Protein AF-A0A538NRB8-F1 (afdb_monomer_lite)

Radius of gyration: 21.15 Å; chains: 1; bounding box: 60×37×62 Å

Foldseek 3Di:
DDPDPPQDDLVNLVVVVVLVCLAAPQFDPDPVPDDHHDFAADDPAPVVLVVLVVVLVVSVVSLVPDDCPPPDPVVVVSSVVSVVVSVVSCCCSPVPVCLAAAPVSLVRRQVVQLVVLPVDDFLDDAVSQVRNLRSLQNQLVSLVSSVVRYDQYDLVRLVVLLVVLVCVLVVLQVVLVVCVVRYPDDSVSSNVSSNSNNVSSVVSNVVSVVSNPDDDDDDDPDPPPDDDD

Secondary structure (DSSP, 8-state):
-----PPPPHHHHHHHHHHHHHHHSPP-S-STT------S-----HHHHHHHHHHHHHHHHHHHT---TTS-HHHHHHHHHHHHHHHHHHIIIIIS-HHHH-HHHHHHHHHHHHHHHHTSPSPP-HHHHHHHHHHHHHHHHHHHHHHHH--S--HHHHHHHHHHTTTHHHHHHHHHHHTTTTSSS-HHHHHHHHHHHHHHHHHHHHHHHHHTTSPP----TT-------

pLDDT: mean 88.93, std 16.97, range [32.22, 98.69]

Structure (mmCIF, N/CA/C/O backbone):
data_AF-A0A538NRB8-F1
#
_entry.id   AF-A0A538NRB8-F1
#
loop_
_atom_site.group_PDB
_atom_site.id
_atom_site.type_symbol
_atom_site.label_atom_id
_atom_site.label_alt_id
_atom_site.label_comp_id
_atom_site.label_asym_id
_atom_site.label_entity_id
_atom_site.label_seq_id
_atom_site.pdbx_PDB_ins_code
_atom_site.Cartn_x
_atom_site.Cartn_y
_atom_site.Cartn_z
_atom_site.occupancy
_atom_site.B_iso_or_equiv
_atom_site.auth_seq_id
_atom_site.auth_comp_id
_atom_site.auth_asym_id
_atom_site.auth_atom_id
_atom_site.pdbx_PDB_model_num
ATOM 1 N N . MET A 1 1 ? 14.953 -8.140 39.241 1.00 35.75 1 MET A N 1
ATOM 2 C CA . MET A 1 1 ? 14.603 -6.763 38.838 1.00 35.75 1 MET A CA 1
ATOM 3 C C . MET A 1 1 ? 13.457 -6.861 37.853 1.00 35.75 1 MET A C 1
ATOM 5 O O . MET A 1 1 ? 13.678 -7.167 36.691 1.00 35.75 1 MET A O 1
ATOM 9 N N . SER A 1 2 ? 12.229 -6.750 38.351 1.00 38.19 2 SER A N 1
ATOM 10 C CA . SER A 1 2 ? 11.025 -6.858 37.530 1.00 38.19 2 SER A CA 1
ATOM 11 C C . SER A 1 2 ? 10.875 -5.566 36.734 1.00 38.19 2 SER A C 1
ATOM 13 O O . SER A 1 2 ? 10.620 -4.516 37.318 1.00 38.19 2 SER A O 1
ATOM 15 N N . GLY A 1 3 ? 11.094 -5.626 35.420 1.00 37.09 3 GLY A N 1
ATOM 16 C CA . GLY A 1 3 ? 10.807 -4.505 34.532 1.00 37.09 3 GLY A CA 1
ATOM 17 C C . GLY A 1 3 ? 9.307 -4.241 34.542 1.00 37.09 3 GLY A C 1
ATOM 18 O O . GLY A 1 3 ? 8.538 -5.050 34.030 1.00 37.09 3 GLY A O 1
ATOM 19 N N . GLN A 1 4 ? 8.881 -3.140 35.159 1.00 40.22 4 GLN A N 1
ATOM 20 C CA . GLN A 1 4 ? 7.521 -2.643 34.997 1.00 40.22 4 GLN A CA 1
ATOM 21 C C . GLN A 1 4 ? 7.353 -2.229 33.536 1.00 40.22 4 GLN A C 1
ATOM 23 O O . GLN A 1 4 ? 7.909 -1.227 33.093 1.00 40.22 4 GLN A O 1
ATOM 28 N N . THR A 1 5 ? 6.609 -3.025 32.772 1.00 47.66 5 THR A N 1
ATOM 29 C CA . THR A 1 5 ? 6.099 -2.615 31.466 1.00 47.66 5 THR A CA 1
ATOM 30 C C . THR A 1 5 ? 5.240 -1.375 31.692 1.00 47.66 5 THR A C 1
ATOM 32 O O . THR A 1 5 ? 4.198 -1.456 32.340 1.00 47.66 5 THR A O 1
ATOM 35 N N . GLN A 1 6 ? 5.711 -0.214 31.236 1.00 53.28 6 GLN A N 1
ATOM 36 C CA . GLN A 1 6 ? 4.964 1.035 31.344 1.00 53.28 6 GLN A CA 1
ATOM 37 C C . GLN A 1 6 ? 3.581 0.854 30.709 1.00 53.28 6 GLN A C 1
ATOM 39 O O . GLN A 1 6 ? 3.478 0.336 29.596 1.00 53.28 6 GLN A O 1
ATOM 44 N N . ALA A 1 7 ? 2.526 1.238 31.436 1.00 64.38 7 ALA A N 1
ATOM 45 C CA . ALA A 1 7 ? 1.161 1.164 30.932 1.00 64.38 7 ALA A CA 1
ATOM 46 C C . ALA A 1 7 ? 1.055 1.949 29.615 1.00 64.38 7 ALA A C 1
ATOM 48 O O . ALA A 1 7 ? 1.518 3.087 29.522 1.00 64.38 7 ALA A O 1
ATOM 49 N N . ASP A 1 8 ? 0.482 1.312 28.599 1.00 79.06 8 ASP A N 1
ATOM 50 C CA . ASP A 1 8 ? 0.319 1.890 27.270 1.00 79.06 8 ASP A CA 1
ATOM 51 C C . ASP A 1 8 ? -0.617 3.106 27.340 1.00 79.06 8 ASP A C 1
ATOM 53 O O . ASP A 1 8 ? -1.699 3.020 27.921 1.00 79.06 8 ASP A O 1
ATOM 57 N N . SER A 1 9 ? -0.199 4.250 26.796 1.00 94.12 9 SER A N 1
ATOM 58 C CA . SER A 1 9 ? -1.039 5.449 26.707 1.00 94.12 9 SER A CA 1
ATOM 59 C C . SER A 1 9 ? -1.770 5.489 25.364 1.00 94.12 9 SER A C 1
ATOM 61 O O . SER A 1 9 ? -1.329 4.869 24.396 1.00 94.12 9 SER A O 1
ATOM 63 N N . LEU A 1 10 ? -2.870 6.251 25.278 1.00 96.62 10 LEU A N 1
ATOM 64 C CA . LEU A 1 10 ? -3.547 6.472 23.993 1.00 96.62 10 LEU A CA 1
ATOM 65 C C . LEU A 1 10 ? -2.584 7.053 22.945 1.00 96.62 10 LEU A C 1
ATOM 67 O O . LEU A 1 10 ? -2.582 6.580 21.815 1.00 96.62 10 LEU A O 1
ATOM 71 N N . ASP A 1 11 ? -1.753 8.025 23.331 1.00 96.62 11 ASP A N 1
ATOM 72 C CA . ASP A 1 11 ? -0.816 8.692 22.419 1.00 96.62 11 ASP A CA 1
ATOM 73 C C . ASP A 1 11 ? 0.218 7.701 21.878 1.00 96.62 11 ASP A C 1
ATOM 75 O O . ASP A 1 11 ? 0.419 7.605 20.672 1.00 96.62 11 ASP A O 1
ATOM 79 N N . LYS A 1 12 ? 0.789 6.862 22.753 1.00 97.25 12 LYS A N 1
ATOM 80 C CA . LYS A 1 12 ? 1.738 5.827 22.336 1.00 97.25 12 LYS A CA 1
ATOM 81 C C . LYS A 1 12 ? 1.093 4.799 21.404 1.00 97.25 12 LYS A C 1
ATOM 83 O O . LYS A 1 12 ? 1.707 4.388 20.421 1.00 97.25 12 LYS A O 1
ATOM 88 N N . LEU A 1 13 ? -0.129 4.366 21.712 1.00 98.19 13 LEU A N 1
ATOM 89 C CA . LEU A 1 13 ? -0.887 3.465 20.849 1.00 98.19 13 LEU A CA 1
ATOM 90 C C . LEU A 1 13 ? -1.142 4.094 19.474 1.00 98.19 13 LEU A C 1
ATOM 92 O O . LEU A 1 13 ? -0.960 3.423 18.458 1.00 98.19 13 LEU A O 1
ATOM 96 N N . ALA A 1 14 ? -1.553 5.362 19.445 1.00 97.69 14 ALA A N 1
ATOM 97 C CA . ALA A 1 14 ? -1.810 6.099 18.217 1.00 97.69 14 ALA A CA 1
ATOM 98 C C . ALA A 1 14 ? -0.537 6.241 17.372 1.00 97.69 14 ALA A C 1
ATOM 100 O O . ALA A 1 14 ? -0.568 5.914 16.187 1.00 97.69 14 ALA A O 1
ATOM 101 N N . ASP A 1 15 ? 0.582 6.644 17.976 1.00 97.12 15 ASP A N 1
ATOM 102 C CA . ASP A 1 15 ? 1.872 6.785 17.295 1.00 97.12 15 ASP A CA 1
ATOM 103 C C . ASP A 1 15 ? 2.342 5.456 16.693 1.00 97.12 15 ASP A C 1
ATOM 105 O O . ASP A 1 15 ? 2.680 5.385 15.508 1.00 97.12 15 ASP A O 1
ATOM 109 N N . ASP A 1 16 ? 2.306 4.377 17.482 1.00 97.88 16 ASP A N 1
ATOM 110 C CA . ASP A 1 16 ? 2.701 3.046 17.020 1.00 97.88 16 ASP A CA 1
ATOM 111 C C . ASP A 1 16 ? 1.787 2.570 15.867 1.00 97.88 16 ASP A C 1
ATOM 113 O O . ASP A 1 16 ? 2.269 2.023 14.869 1.00 97.88 16 ASP A O 1
ATOM 117 N N . PHE A 1 17 ? 0.472 2.807 15.971 1.00 97.94 17 PHE A N 1
ATOM 118 C CA . PHE A 1 17 ? -0.502 2.448 14.936 1.00 97.94 17 PHE A CA 1
ATOM 119 C C . PHE A 1 17 ? -0.291 3.244 13.644 1.00 97.94 17 PHE A C 1
ATOM 121 O O . PHE A 1 17 ? -0.275 2.661 12.558 1.00 97.94 17 PHE A O 1
ATOM 128 N N . TRP A 1 18 ? -0.093 4.560 13.724 1.00 96.38 18 TRP A N 1
ATOM 129 C CA . TRP A 1 18 ? 0.112 5.394 12.540 1.00 96.38 18 TRP A CA 1
ATOM 130 C C . TRP A 1 18 ? 1.475 5.158 11.891 1.00 96.38 18 TRP A C 1
ATOM 132 O O . TRP A 1 18 ? 1.555 5.120 10.662 1.00 96.38 18 TRP A O 1
ATOM 142 N N . ALA A 1 19 ? 2.520 4.870 12.671 1.00 96.31 19 ALA A N 1
ATOM 143 C CA . ALA A 1 19 ? 3.804 4.413 12.139 1.00 96.31 19 ALA A CA 1
ATOM 144 C C . ALA A 1 19 ? 3.671 3.069 11.397 1.00 96.31 19 ALA A C 1
ATOM 146 O O . ALA A 1 19 ? 4.290 2.859 10.347 1.00 96.31 19 ALA A O 1
ATOM 147 N N . TRP A 1 20 ? 2.835 2.159 11.907 1.00 96.88 20 TRP A N 1
ATOM 148 C CA . TRP A 1 20 ? 2.497 0.910 11.226 1.00 96.88 20 TRP A CA 1
ATOM 149 C C . TRP A 1 20 ? 1.664 1.154 9.955 1.00 96.88 20 TRP A C 1
ATOM 151 O O . TRP A 1 20 ? 1.965 0.581 8.905 1.00 96.88 20 TRP A O 1
ATOM 161 N N . ARG A 1 21 ? 0.677 2.062 9.982 1.00 95.75 21 ARG A N 1
ATOM 162 C CA . ARG A 1 21 ? -0.129 2.425 8.800 1.00 95.75 21 ARG A CA 1
ATOM 163 C C . ARG A 1 21 ? 0.694 3.104 7.713 1.00 95.75 21 ARG A C 1
ATOM 165 O O . ARG A 1 21 ? 0.530 2.744 6.552 1.00 95.75 21 ARG A O 1
ATOM 172 N N . ALA A 1 22 ? 1.621 3.994 8.057 1.00 94.38 22 ALA A N 1
ATOM 173 C CA . ALA A 1 22 ? 2.556 4.577 7.092 1.00 94.38 22 ALA A CA 1
ATOM 174 C C . ALA A 1 22 ? 3.316 3.485 6.321 1.00 94.38 22 ALA A C 1
ATOM 176 O O . ALA A 1 22 ? 3.474 3.558 5.100 1.00 94.38 22 ALA A O 1
ATOM 177 N N . LYS A 1 23 ? 3.709 2.409 7.015 1.00 93.62 23 LYS A N 1
ATOM 178 C CA . LYS A 1 23 ? 4.381 1.256 6.406 1.00 93.62 23 LYS A CA 1
ATOM 179 C C . LYS A 1 23 ? 3.446 0.364 5.602 1.00 93.62 23 LYS A C 1
ATOM 181 O O . LYS A 1 23 ? 3.842 -0.065 4.528 1.00 93.62 23 LYS A O 1
ATOM 186 N N . TYR A 1 24 ? 2.241 0.059 6.077 1.00 93.25 24 TYR A N 1
ATOM 187 C CA . TYR A 1 24 ? 1.479 -1.086 5.552 1.00 93.25 24 TYR A CA 1
ATOM 188 C C . TYR A 1 24 ? 0.094 -0.764 5.008 1.00 93.25 24 TYR A C 1
ATOM 190 O O . TYR A 1 24 ? -0.512 -1.622 4.369 1.00 93.25 24 TYR A O 1
ATOM 198 N N . ALA A 1 25 ? -0.401 0.465 5.173 1.00 94.06 25 ALA A N 1
ATOM 199 C CA . ALA A 1 25 ? -1.633 0.865 4.510 1.00 94.06 25 ALA A CA 1
ATOM 200 C C . ALA A 1 25 ? -1.495 0.657 2.993 1.00 94.06 25 ALA A C 1
ATOM 202 O O . ALA A 1 25 ? -0.435 0.990 2.438 1.00 94.06 25 ALA A O 1
ATOM 203 N N . PRO A 1 26 ? -2.525 0.130 2.312 1.00 94.62 26 PRO A N 1
ATOM 204 C CA . PRO A 1 26 ? -2.545 0.118 0.861 1.00 94.62 26 PRO A CA 1
ATOM 205 C C . PRO A 1 26 ? -2.359 1.528 0.296 1.00 94.62 26 PRO A C 1
ATOM 207 O O . PRO A 1 26 ? -2.776 2.519 0.904 1.00 94.62 26 PRO A O 1
ATOM 210 N N . PHE A 1 27 ? -1.719 1.618 -0.860 1.00 94.19 27 PHE A N 1
ATOM 211 C CA . PHE A 1 27 ? -1.788 2.798 -1.707 1.00 94.19 27 PHE A CA 1
ATOM 212 C C . PHE A 1 27 ? -3.191 2.910 -2.305 1.00 94.19 27 PHE A C 1
ATOM 214 O O . PHE A 1 27 ? -3.859 1.900 -2.530 1.00 94.19 27 PHE A O 1
ATOM 221 N N . THR A 1 28 ? -3.624 4.140 -2.554 1.00 90.44 28 THR A N 1
ATOM 222 C CA . THR A 1 28 ? -4.907 4.479 -3.178 1.00 90.44 28 THR A CA 1
ATOM 223 C C . THR A 1 28 ? -4.676 5.629 -4.150 1.00 90.44 28 THR A C 1
ATOM 225 O O . THR A 1 28 ? -3.807 6.461 -3.913 1.00 90.44 28 THR A O 1
ATOM 228 N N . GLY A 1 29 ? -5.427 5.678 -5.252 1.00 84.19 29 GLY A N 1
ATOM 229 C CA . GLY A 1 29 ? -5.381 6.816 -6.181 1.00 84.19 29 GLY A CA 1
ATOM 230 C C . GLY A 1 29 ? -6.011 8.101 -5.625 1.00 84.19 29 GLY A C 1
ATOM 231 O O . GLY A 1 29 ? -5.881 9.149 -6.245 1.00 84.19 29 GLY A O 1
ATOM 232 N N . ASP A 1 30 ? -6.694 8.010 -4.482 1.00 85.88 30 ASP A N 1
ATOM 233 C CA . ASP A 1 30 ? -7.259 9.143 -3.748 1.00 85.88 30 ASP A CA 1
ATOM 234 C C . ASP A 1 30 ? -6.168 9.887 -2.964 1.00 85.88 30 ASP A C 1
ATOM 236 O O . ASP A 1 30 ? -5.515 9.319 -2.084 1.00 85.88 30 ASP A O 1
ATOM 240 N N . ASP A 1 31 ? -5.984 11.166 -3.272 1.00 79.19 31 ASP A N 1
ATOM 241 C CA . ASP A 1 31 ? -4.957 12.016 -2.681 1.00 79.19 31 ASP A CA 1
ATOM 242 C C . ASP A 1 31 ? -5.335 12.556 -1.295 1.00 79.19 31 ASP A C 1
ATOM 244 O O . ASP A 1 31 ? -4.439 12.924 -0.531 1.00 79.19 31 ASP A O 1
ATOM 248 N N . VAL A 1 32 ? -6.620 12.523 -0.920 1.00 85.19 32 VAL A N 1
ATOM 249 C CA . VAL A 1 32 ? -7.104 12.974 0.398 1.00 85.19 32 VAL A CA 1
ATOM 250 C C . VAL A 1 32 ? -6.471 12.166 1.529 1.00 85.19 32 VAL A C 1
ATOM 252 O O . VAL A 1 32 ? -6.139 12.705 2.582 1.00 85.19 32 VAL A O 1
ATOM 255 N N . ASN A 1 33 ? -6.272 10.867 1.307 1.00 81.50 33 ASN A N 1
ATOM 256 C CA . ASN A 1 33 ? -5.731 9.938 2.299 1.00 81.50 33 ASN A CA 1
ATOM 257 C C . ASN A 1 33 ? -4.209 9.743 2.177 1.00 81.50 33 ASN A C 1
ATOM 259 O O . ASN A 1 33 ? -3.656 8.799 2.755 1.00 81.50 33 ASN A O 1
ATOM 263 N N . ARG A 1 34 ? -3.519 10.589 1.401 1.00 83.81 34 ARG A N 1
ATOM 264 C CA . ARG A 1 34 ? -2.075 10.469 1.191 1.00 83.81 34 ARG A CA 1
ATOM 265 C C . ARG A 1 34 ? -1.318 10.807 2.474 1.00 83.81 34 ARG A C 1
ATOM 267 O O . ARG A 1 34 ? -1.496 11.867 3.064 1.00 83.81 34 ARG A O 1
ATOM 274 N N . ILE A 1 35 ? -0.419 9.911 2.860 1.00 87.75 35 ILE A N 1
ATOM 275 C CA . ILE A 1 35 ? 0.465 10.049 4.020 1.00 87.75 35 ILE A CA 1
ATOM 276 C C . ILE A 1 35 ? 1.913 9.875 3.575 1.00 87.75 35 ILE A C 1
ATOM 278 O O . ILE A 1 35 ? 2.176 9.212 2.572 1.00 87.75 35 ILE A O 1
ATOM 282 N N . GLU A 1 36 ? 2.859 10.439 4.322 1.00 86.00 36 GLU A N 1
ATOM 283 C CA . GLU A 1 36 ? 4.268 10.113 4.117 1.00 86.00 36 GLU A CA 1
ATOM 284 C C . GLU A 1 36 ? 4.532 8.663 4.522 1.00 86.00 36 GLU A C 1
ATOM 286 O O . GLU A 1 36 ? 4.034 8.168 5.536 1.00 86.00 36 GLU A O 1
ATOM 291 N N . ARG A 1 37 ? 5.309 7.959 3.700 1.00 90.25 37 ARG A N 1
ATOM 292 C CA . ARG A 1 37 ? 5.568 6.529 3.863 1.00 90.25 37 ARG A CA 1
ATOM 293 C C . ARG A 1 37 ? 7.066 6.280 3.821 1.00 90.25 37 ARG A C 1
ATOM 295 O O . ARG A 1 37 ? 7.737 6.838 2.948 1.00 90.25 37 ARG A O 1
ATOM 302 N N . PRO A 1 38 ? 7.601 5.425 4.707 1.00 89.62 38 PRO A N 1
ATOM 303 C CA . PRO A 1 38 ? 8.964 4.961 4.548 1.00 89.62 38 PRO A CA 1
ATOM 304 C C . PRO A 1 38 ? 9.086 4.165 3.248 1.00 89.62 38 PRO A C 1
ATOM 306 O O . PRO A 1 38 ? 8.150 3.480 2.825 1.00 89.62 38 PRO A O 1
ATOM 309 N N . GLY A 1 39 ? 10.255 4.272 2.630 1.00 86.62 39 GLY A N 1
ATOM 310 C CA . GLY A 1 39 ? 10.584 3.522 1.431 1.00 86.62 39 GLY A CA 1
ATOM 311 C C . GLY A 1 39 ? 10.807 2.031 1.669 1.00 86.62 39 GLY A C 1
ATOM 312 O O . GLY A 1 39 ? 10.695 1.531 2.792 1.00 86.62 39 GLY A O 1
ATOM 313 N N . GLY A 1 40 ? 11.179 1.328 0.600 1.00 88.94 40 GLY A N 1
ATOM 314 C CA . GLY A 1 40 ? 11.595 -0.076 0.653 1.00 88.94 40 GLY A CA 1
ATOM 315 C C . GLY A 1 40 ? 10.642 -1.076 -0.004 1.00 88.94 40 GLY A C 1
ATOM 316 O O . GLY A 1 40 ? 9.756 -0.731 -0.791 1.00 88.94 40 GLY A O 1
ATOM 317 N N . LEU A 1 41 ? 10.875 -2.357 0.298 1.00 89.06 41 LEU A N 1
ATOM 318 C CA . LEU A 1 41 ? 10.152 -3.482 -0.294 1.00 89.06 41 LEU A CA 1
ATOM 319 C C . LEU A 1 41 ? 8.677 -3.472 0.124 1.00 89.06 41 LEU A C 1
ATOM 321 O O . LEU A 1 41 ? 8.338 -3.305 1.299 1.00 89.06 41 LEU A O 1
ATOM 325 N N . ARG A 1 42 ? 7.801 -3.709 -0.850 1.00 90.94 42 ARG A N 1
ATOM 326 C CA . ARG A 1 42 ? 6.369 -3.918 -0.634 1.00 90.94 42 ARG A CA 1
ATOM 327 C C . ARG A 1 42 ? 6.046 -5.389 -0.832 1.00 90.94 42 ARG A C 1
ATOM 329 O O . ARG A 1 42 ? 6.407 -5.971 -1.849 1.00 90.94 42 ARG A O 1
ATOM 336 N N . ASP A 1 43 ? 5.364 -5.964 0.147 1.00 94.62 43 ASP A N 1
ATOM 337 C CA . ASP A 1 43 ? 5.046 -7.385 0.185 1.00 94.62 43 ASP A CA 1
ATOM 338 C C . ASP A 1 43 ? 3.561 -7.565 0.509 1.00 94.62 43 ASP A C 1
ATOM 340 O O . ASP A 1 43 ? 3.090 -7.178 1.577 1.00 94.62 43 ASP A O 1
ATOM 344 N N . TRP A 1 44 ? 2.836 -8.119 -0.453 1.00 96.69 44 TRP A N 1
ATOM 345 C CA . TRP A 1 44 ? 1.427 -8.486 -0.390 1.00 96.69 44 TRP A CA 1
ATOM 346 C C . TRP A 1 44 ? 1.240 -10.007 -0.397 1.00 96.69 44 TRP A C 1
ATOM 348 O O . TRP A 1 44 ? 0.143 -10.489 -0.676 1.00 96.69 44 TRP A O 1
ATOM 358 N N . SER A 1 45 ? 2.285 -10.788 -0.107 1.00 97.00 45 SER A N 1
ATOM 359 C CA . SER A 1 45 ? 2.166 -12.235 0.072 1.00 97.00 45 SER A CA 1
ATOM 360 C C . SER A 1 45 ? 1.165 -12.577 1.178 1.00 97.00 45 SER A C 1
ATOM 362 O O . SER A 1 45 ? 0.954 -11.817 2.129 1.00 97.00 45 SER A O 1
ATOM 364 N N . ARG A 1 46 ? 0.567 -13.770 1.093 1.00 96.00 46 ARG A N 1
ATOM 365 C CA . ARG A 1 46 ? -0.378 -14.265 2.110 1.00 96.00 46 ARG A CA 1
ATOM 366 C C . ARG A 1 46 ? 0.234 -14.259 3.510 1.00 96.00 46 ARG A C 1
ATOM 368 O O . ARG A 1 46 ? -0.406 -13.797 4.448 1.00 96.00 46 ARG A O 1
ATOM 375 N N . ALA A 1 47 ? 1.498 -14.668 3.623 1.00 97.19 47 ALA A N 1
ATOM 376 C CA . ALA A 1 47 ? 2.236 -14.630 4.880 1.00 97.19 47 ALA A CA 1
ATOM 377 C C . ALA A 1 47 ? 2.330 -13.205 5.447 1.00 97.19 47 ALA A C 1
ATOM 379 O O . ALA A 1 47 ? 2.135 -12.997 6.645 1.00 97.19 47 ALA A O 1
ATOM 380 N N . LYS A 1 48 ? 2.579 -12.197 4.599 1.00 97.44 48 LYS A N 1
ATOM 381 C CA . LYS A 1 48 ? 2.634 -10.806 5.054 1.00 97.44 48 LYS A CA 1
ATOM 382 C C . LYS A 1 48 ? 1.261 -10.269 5.458 1.00 97.44 48 LYS A C 1
ATOM 384 O O . LYS A 1 48 ? 1.167 -9.584 6.475 1.00 97.44 48 LYS A O 1
ATOM 389 N N . ILE A 1 49 ? 0.200 -10.639 4.742 1.00 97.25 49 ILE A N 1
ATOM 390 C CA . ILE A 1 49 ? -1.182 -10.337 5.142 1.00 97.25 49 ILE A CA 1
ATOM 391 C C . ILE A 1 49 ? -1.523 -10.961 6.504 1.00 97.25 49 ILE A C 1
ATOM 393 O O . ILE A 1 49 ? -2.130 -10.301 7.346 1.00 97.25 49 ILE A O 1
ATOM 397 N N . ASP A 1 50 ? -1.109 -12.201 6.759 1.00 97.81 50 ASP A N 1
ATOM 398 C CA . ASP A 1 50 ? -1.337 -12.852 8.052 1.00 97.81 50 ASP A CA 1
ATOM 399 C C . ASP A 1 50 ? -0.554 -12.171 9.180 1.00 97.81 50 ASP A C 1
ATOM 401 O O . ASP A 1 50 ? -1.066 -12.032 10.291 1.00 97.81 50 ASP A O 1
ATOM 405 N N . ASN A 1 51 ? 0.645 -11.651 8.899 1.00 98.12 51 ASN A N 1
ATOM 406 C CA . ASN A 1 51 ? 1.353 -10.782 9.843 1.00 98.12 51 ASN A CA 1
ATOM 407 C C . ASN A 1 51 ? 0.533 -9.522 10.146 1.00 98.12 51 ASN A C 1
ATOM 409 O O . ASN A 1 51 ? 0.370 -9.179 11.309 1.00 98.12 51 ASN A O 1
ATOM 413 N N . HIS A 1 52 ? -0.061 -8.885 9.133 1.00 97.81 52 HIS A N 1
ATOM 414 C CA . HIS A 1 52 ? -0.898 -7.700 9.340 1.00 97.81 52 HIS A CA 1
ATOM 415 C C . HIS A 1 52 ? -2.142 -7.973 10.187 1.00 97.81 52 HIS A C 1
ATOM 417 O O . HIS A 1 52 ? -2.518 -7.128 10.996 1.00 97.81 52 HIS A O 1
ATOM 423 N N . ARG A 1 53 ? -2.757 -9.155 10.062 1.00 98.38 53 ARG A N 1
ATOM 424 C CA . ARG A 1 53 ? -3.853 -9.574 10.953 1.00 98.38 53 ARG A CA 1
ATOM 425 C C . ARG A 1 53 ? -3.398 -9.732 12.401 1.00 98.38 53 ARG A C 1
ATOM 427 O O . ARG A 1 53 ? -4.129 -9.350 13.317 1.00 98.38 53 ARG A O 1
ATOM 434 N N . ARG A 1 54 ? -2.206 -10.297 12.613 1.00 98.62 54 ARG A N 1
ATOM 435 C CA . ARG A 1 54 ? -1.618 -10.448 13.952 1.00 98.62 54 ARG A CA 1
ATOM 436 C C . ARG A 1 54 ? -1.306 -9.087 14.565 1.00 98.62 54 ARG A C 1
ATOM 438 O O . ARG A 1 54 ? -1.796 -8.813 15.656 1.00 98.62 54 ARG A O 1
ATOM 445 N N . ASP A 1 55 ? -0.626 -8.217 13.821 1.00 98.56 55 ASP A N 1
ATOM 446 C CA . ASP A 1 55 ? -0.332 -6.843 14.241 1.00 98.56 55 ASP A CA 1
ATOM 447 C C . ASP A 1 55 ? -1.628 -6.089 14.607 1.00 98.56 55 ASP A C 1
ATOM 449 O O . ASP A 1 55 ? -1.720 -5.468 15.665 1.00 98.56 55 ASP A O 1
ATOM 453 N N . LEU A 1 56 ? -2.673 -6.187 13.770 1.00 98.69 56 LEU A N 1
ATOM 454 C CA . LEU A 1 56 ? -3.981 -5.582 14.046 1.00 98.69 56 LEU A CA 1
ATOM 455 C C . LEU A 1 56 ? -4.592 -6.107 15.351 1.00 98.69 56 LEU A C 1
ATOM 457 O O . LEU A 1 56 ? -5.068 -5.316 16.164 1.00 98.69 56 LEU A O 1
ATOM 461 N N . SER A 1 57 ? -4.555 -7.422 15.570 1.00 98.69 57 SER A N 1
ATOM 462 C CA . SER A 1 57 ? -5.089 -8.043 16.789 1.00 98.69 57 SER A CA 1
ATOM 463 C C . SER A 1 57 ? -4.368 -7.538 18.044 1.00 98.69 57 SER A C 1
ATOM 465 O O . SER A 1 57 ? -4.999 -7.312 19.080 1.00 98.69 57 SER A O 1
ATOM 467 N N . GLU A 1 58 ? -3.055 -7.308 17.957 1.00 98.50 58 GLU A N 1
ATOM 468 C CA . GLU A 1 58 ? -2.269 -6.717 19.043 1.00 98.50 58 GLU A CA 1
ATOM 469 C C . GLU A 1 58 ? -2.679 -5.264 19.321 1.00 98.50 58 GLU A C 1
ATOM 471 O O . GLU A 1 58 ? -2.888 -4.899 20.483 1.00 98.50 58 GLU A O 1
ATOM 476 N N . PHE A 1 59 ? -2.861 -4.443 18.281 1.00 98.62 59 PHE A N 1
ATOM 477 C CA . PHE A 1 59 ? -3.351 -3.070 18.438 1.00 98.62 59 PHE A CA 1
ATOM 478 C C . PHE A 1 59 ? -4.760 -3.016 19.035 1.00 98.62 59 PHE A C 1
ATOM 480 O O . PHE A 1 59 ? -5.012 -2.220 19.939 1.00 98.62 59 PHE A O 1
ATOM 487 N N . GLU A 1 60 ? -5.672 -3.882 18.594 1.00 98.56 60 GLU A N 1
ATOM 488 C CA . GLU A 1 60 ? -7.017 -3.969 19.166 1.00 98.56 60 GLU A CA 1
ATOM 489 C C . GLU A 1 60 ? -6.992 -4.371 20.641 1.00 98.56 60 GLU A C 1
ATOM 491 O O . GLU A 1 60 ? -7.750 -3.823 21.444 1.00 98.56 60 GLU A O 1
ATOM 496 N N . ALA A 1 61 ? -6.123 -5.312 21.019 1.00 98.44 61 ALA A N 1
ATOM 497 C CA . ALA A 1 61 ? -5.965 -5.718 22.409 1.00 98.44 61 ALA A CA 1
ATOM 498 C C . ALA A 1 61 ? -5.414 -4.576 23.276 1.00 98.44 61 ALA A C 1
ATOM 500 O O . ALA A 1 61 ? -5.849 -4.409 24.415 1.00 98.44 61 ALA A O 1
ATOM 501 N N . ARG A 1 62 ? -4.476 -3.777 22.749 1.00 98.06 62 ARG A N 1
ATOM 502 C CA . ARG A 1 62 ? -3.973 -2.562 23.410 1.00 98.06 62 ARG A CA 1
ATOM 503 C C . ARG A 1 62 ? -5.080 -1.522 23.580 1.00 98.06 62 ARG A C 1
ATOM 505 O O . ARG A 1 62 ? -5.299 -1.066 24.698 1.00 98.06 62 ARG A O 1
ATOM 512 N N . TRP A 1 63 ? -5.823 -1.231 22.513 1.00 98.31 63 TRP A N 1
ATOM 513 C CA . TRP A 1 63 ? -6.937 -0.281 22.510 1.00 98.31 63 TRP A CA 1
ATOM 514 C C . TRP A 1 63 ? -8.030 -0.653 23.522 1.00 98.31 63 TRP A C 1
ATOM 516 O O . TRP A 1 63 ? -8.391 0.164 24.359 1.00 98.31 63 TRP A O 1
ATOM 526 N N . LYS A 1 64 ? -8.488 -1.914 23.532 1.00 97.44 64 LYS A N 1
ATOM 527 C CA . LYS A 1 64 ? -9.550 -2.398 24.440 1.00 97.44 64 LYS A CA 1
ATOM 528 C C . LYS A 1 64 ? -9.183 -2.335 25.929 1.00 97.44 64 LYS A C 1
ATOM 530 O O . LYS A 1 64 ? -10.079 -2.394 26.764 1.00 97.44 64 LYS A O 1
ATOM 535 N N . ARG A 1 65 ? -7.892 -2.256 26.277 1.00 97.19 65 ARG A N 1
ATOM 536 C CA . ARG A 1 65 ? -7.432 -2.112 27.672 1.00 97.19 65 ARG A CA 1
ATOM 537 C C . ARG A 1 65 ? -7.495 -0.673 28.185 1.00 97.19 65 ARG A C 1
ATOM 539 O O . ARG A 1 65 ? -7.383 -0.473 29.392 1.00 97.19 65 ARG A O 1
ATOM 546 N N . LEU A 1 66 ? -7.635 0.315 27.303 1.00 96.31 66 LEU A N 1
ATOM 547 C CA . LEU A 1 66 ? -7.744 1.717 27.687 1.00 96.31 66 LEU A CA 1
ATOM 548 C C . LEU A 1 66 ? -9.179 2.017 28.140 1.00 96.31 66 LEU A C 1
ATOM 550 O O . LEU A 1 66 ? -10.115 1.930 27.350 1.00 96.31 66 LEU A O 1
ATOM 554 N N . ASP A 1 67 ? -9.356 2.406 29.404 1.00 95.00 67 ASP A N 1
ATOM 555 C CA . ASP A 1 67 ? -10.637 2.931 29.885 1.00 95.00 67 ASP A CA 1
ATOM 556 C C . ASP A 1 67 ? -10.679 4.456 29.728 1.00 95.00 67 ASP A C 1
ATOM 558 O O . ASP A 1 67 ? -10.022 5.205 30.457 1.00 95.00 67 ASP A O 1
ATOM 562 N N . ALA A 1 68 ? -11.467 4.911 28.754 1.00 94.56 68 ALA A N 1
ATOM 563 C CA . ALA A 1 68 ? -11.644 6.324 28.445 1.00 94.56 68 ALA A CA 1
ATOM 564 C C . ALA A 1 68 ? -12.816 6.986 29.200 1.00 94.56 68 ALA A C 1
ATOM 566 O O . ALA A 1 68 ? -13.030 8.187 29.035 1.00 94.56 68 ALA A O 1
ATOM 567 N N . THR A 1 69 ? -13.581 6.251 30.020 1.00 93.00 69 THR A N 1
ATOM 568 C CA . THR A 1 69 ? -14.867 6.709 30.597 1.00 93.00 69 THR A CA 1
ATOM 569 C C . THR A 1 69 ? -14.736 7.982 31.446 1.00 93.00 69 THR A C 1
A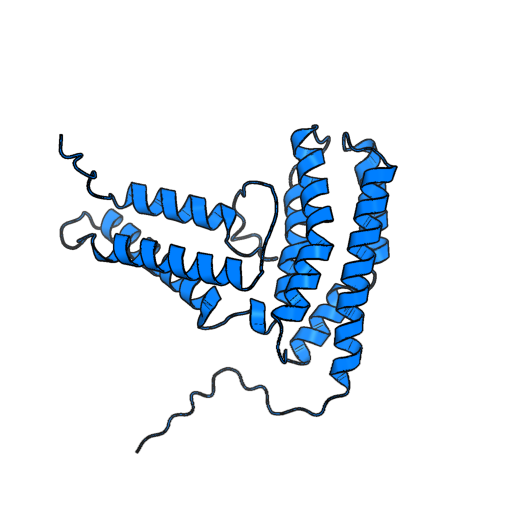TOM 571 O O . THR A 1 69 ? -15.653 8.801 31.480 1.00 93.00 69 THR A O 1
ATOM 574 N N . GLY A 1 70 ? -13.578 8.196 32.078 1.00 95.06 70 GLY A N 1
ATOM 575 C CA . GLY A 1 70 ? -13.280 9.386 32.888 1.00 95.06 70 GLY A CA 1
ATOM 576 C C . GLY A 1 70 ? -12.422 10.456 32.203 1.00 95.06 70 GLY A C 1
ATOM 577 O O . GLY A 1 70 ? -12.025 11.421 32.853 1.00 95.06 70 GLY A O 1
ATOM 578 N N . TRP A 1 71 ? -12.064 10.296 30.926 1.00 97.56 71 TRP A N 1
ATOM 579 C CA . TRP A 1 71 ? -11.180 11.247 30.243 1.00 97.56 71 TRP A CA 1
ATOM 580 C C . TRP A 1 71 ? -11.921 12.521 29.810 1.00 97.56 71 TRP A C 1
ATOM 582 O O . TRP A 1 71 ? -13.134 12.478 29.593 1.00 97.56 71 TRP A O 1
ATOM 592 N N . PRO A 1 72 ? -11.217 13.652 29.604 1.00 98.00 72 PRO A N 1
ATOM 593 C CA . PRO A 1 72 ? -11.795 14.817 28.938 1.00 98.00 72 PRO A CA 1
ATOM 594 C C . PRO A 1 72 ? -12.394 14.444 27.576 1.00 98.00 72 PRO A C 1
ATOM 596 O O . PRO A 1 72 ? -11.823 13.618 26.861 1.00 98.00 72 PRO A O 1
ATOM 599 N N . ILE A 1 73 ? -13.508 15.082 27.192 1.00 98.06 73 ILE A N 1
ATOM 600 C CA . ILE A 1 73 ? -14.235 14.760 25.948 1.00 98.06 73 ILE A CA 1
ATOM 601 C C . ILE A 1 73 ? -13.318 14.680 24.715 1.00 98.06 73 ILE A C 1
ATOM 603 O O . ILE A 1 73 ? -13.427 13.678 24.008 1.00 98.06 73 ILE A O 1
ATOM 607 N N . PRO A 1 74 ? -12.391 15.629 24.457 1.00 97.88 74 PRO A N 1
ATOM 608 C CA . PRO A 1 74 ? -11.492 15.529 23.304 1.00 97.88 74 PRO A CA 1
ATOM 609 C C . PRO A 1 74 ? -10.711 14.207 23.265 1.00 97.88 74 PRO A C 1
ATOM 611 O O . PRO A 1 74 ? -10.711 13.511 22.258 1.00 97.88 74 PRO A O 1
ATOM 614 N N . LYS A 1 75 ? -10.177 13.769 24.408 1.00 96.94 75 LYS A N 1
ATOM 615 C CA . LYS A 1 75 ? -9.414 12.520 24.505 1.00 96.94 75 LYS A CA 1
ATOM 616 C C . LYS A 1 75 ? -10.296 11.271 24.354 1.00 96.94 75 LYS A C 1
ATOM 618 O O . LYS A 1 75 ? -9.843 10.241 23.858 1.00 96.94 75 LYS A O 1
ATOM 623 N N . GLN A 1 76 ? -11.570 11.342 24.750 1.00 97.88 76 GLN A N 1
ATOM 624 C CA . GLN A 1 76 ? -12.535 10.274 24.454 1.00 97.88 76 GLN A CA 1
ATOM 625 C C . GLN A 1 76 ? -12.838 10.176 22.956 1.00 97.88 76 GLN A C 1
ATOM 627 O O . GLN A 1 76 ? -13.046 9.078 22.438 1.00 97.88 76 GLN A O 1
ATOM 632 N N . VAL A 1 77 ? -12.900 11.318 22.264 1.00 98.25 77 VAL A N 1
ATOM 633 C CA . VAL A 1 77 ? -13.068 11.362 20.808 1.00 98.25 77 VAL A CA 1
ATOM 634 C C . VAL A 1 77 ? -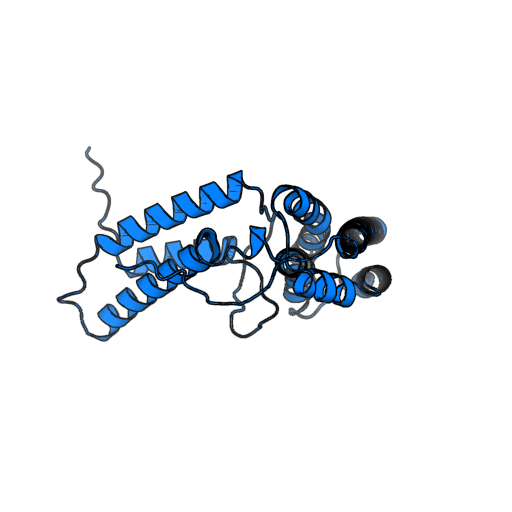11.860 10.716 20.137 1.00 98.25 77 VAL A C 1
ATOM 636 O O . VAL A 1 77 ? -12.058 9.795 19.348 1.00 98.25 77 VAL A O 1
ATOM 639 N N . ASP A 1 78 ? -10.639 11.084 20.526 1.00 97.88 78 ASP A N 1
ATOM 640 C CA . ASP A 1 78 ? -9.410 10.492 19.980 1.00 97.88 78 ASP A CA 1
ATOM 641 C C . ASP A 1 78 ? -9.367 8.969 20.177 1.00 97.88 78 ASP A C 1
ATOM 643 O O . ASP A 1 78 ? -9.092 8.216 19.241 1.00 97.88 78 ASP A O 1
ATOM 647 N N . HIS A 1 79 ? -9.755 8.485 21.362 1.00 98.19 79 HIS A N 1
ATOM 648 C CA . HIS A 1 79 ? -9.886 7.051 21.625 1.00 98.19 79 HIS A CA 1
ATOM 649 C C . HIS A 1 79 ? -10.853 6.355 20.650 1.00 98.19 79 HIS A C 1
ATOM 651 O O . HIS A 1 79 ? -10.553 5.274 20.134 1.00 98.19 79 HIS A O 1
ATOM 657 N N . ARG A 1 80 ? -12.014 6.964 20.367 1.00 98.44 80 ARG A N 1
ATOM 658 C CA . ARG A 1 80 ? -12.990 6.427 19.400 1.00 98.44 80 ARG A CA 1
ATOM 659 C C . ARG A 1 80 ? -12.470 6.490 17.963 1.00 98.44 80 ARG A C 1
ATOM 661 O O . ARG A 1 80 ? -12.733 5.566 17.195 1.00 98.44 80 ARG A O 1
ATOM 668 N N . LEU A 1 81 ? -11.722 7.533 17.601 1.00 98.38 81 LEU A N 1
ATOM 669 C CA . LEU A 1 81 ? -11.106 7.664 16.279 1.00 98.38 81 LEU A CA 1
ATOM 670 C C . LEU A 1 81 ? -10.072 6.560 16.028 1.00 98.38 81 LEU A C 1
ATOM 672 O O . LEU A 1 81 ? -10.096 5.955 14.957 1.00 98.38 81 LEU A O 1
ATOM 676 N N . ILE A 1 82 ? -9.246 6.217 17.022 1.00 98.44 82 ILE A N 1
ATOM 677 C CA . ILE A 1 82 ? -8.336 5.064 16.923 1.00 98.44 82 ILE A CA 1
ATOM 678 C C . ILE A 1 82 ? -9.117 3.754 16.750 1.00 98.44 82 ILE A C 1
ATOM 680 O O . ILE A 1 82 ? -8.798 2.971 15.858 1.00 98.44 82 ILE A O 1
ATOM 684 N N . GLY A 1 83 ? -10.193 3.539 17.513 1.00 98.56 83 GLY A N 1
ATOM 685 C CA . GLY A 1 83 ? -11.061 2.365 17.332 1.00 98.56 83 GLY A CA 1
ATOM 686 C C . GLY A 1 83 ? -11.672 2.268 15.925 1.00 98.56 83 GLY A C 1
ATOM 687 O O . GLY A 1 83 ? -11.720 1.188 15.328 1.00 98.56 83 GLY A O 1
ATOM 688 N N . SER A 1 84 ? -12.088 3.403 15.355 1.00 98.62 84 SER A N 1
ATOM 689 C CA . SER A 1 84 ? -12.571 3.494 13.970 1.00 98.62 84 SER A CA 1
ATOM 690 C C . SER A 1 84 ? -11.470 3.156 12.957 1.00 98.62 84 SER A C 1
ATOM 692 O O . SER A 1 84 ? -11.691 2.376 12.028 1.00 98.62 84 SER A O 1
ATOM 694 N N . ALA A 1 85 ? -10.254 3.669 13.165 1.00 97.94 85 ALA A N 1
ATOM 695 C CA . ALA A 1 85 ? -9.114 3.388 12.301 1.00 97.94 85 ALA A CA 1
ATOM 696 C C . ALA A 1 85 ? -8.710 1.901 12.327 1.00 97.94 85 ALA A C 1
ATOM 698 O O . ALA A 1 85 ? -8.433 1.332 11.272 1.00 97.94 85 ALA A O 1
ATOM 699 N N . LEU A 1 86 ? -8.755 1.241 13.489 1.00 98.69 86 LEU A N 1
ATOM 700 C CA . LEU A 1 86 ? -8.550 -0.210 13.609 1.00 98.69 86 LEU A CA 1
ATOM 701 C C . LEU A 1 86 ? -9.640 -0.995 12.867 1.00 98.69 86 LEU A C 1
ATOM 703 O O . LEU A 1 86 ? -9.339 -1.878 12.061 1.00 98.69 86 LEU A O 1
ATOM 707 N N . SER A 1 87 ? -10.902 -0.599 13.048 1.00 98.62 87 SER A N 1
ATOM 708 C CA . SER A 1 87 ? -12.045 -1.199 12.346 1.00 98.62 87 SER A CA 1
ATOM 709 C C . SER A 1 87 ? -11.916 -1.074 10.823 1.00 98.62 87 SER A C 1
ATOM 711 O O . SER A 1 87 ? -12.292 -1.985 10.084 1.00 98.62 87 SER A O 1
ATOM 713 N N . ARG A 1 88 ? -11.333 0.029 10.332 1.00 97.19 88 ARG A N 1
ATOM 714 C CA . ARG A 1 88 ? -11.027 0.208 8.909 1.00 97.19 88 ARG A CA 1
ATOM 715 C C . ARG A 1 88 ? -10.007 -0.816 8.408 1.00 97.19 88 ARG A C 1
ATOM 717 O O . ARG A 1 88 ? -10.208 -1.358 7.324 1.00 97.19 88 ARG A O 1
ATOM 724 N N . VAL A 1 89 ? -8.956 -1.115 9.173 1.00 97.94 89 VAL A N 1
ATOM 725 C CA . VAL A 1 89 ? -7.970 -2.144 8.794 1.00 97.94 89 VAL A CA 1
ATOM 726 C C . VAL A 1 89 ? -8.621 -3.527 8.758 1.00 97.94 89 VAL A C 1
ATOM 728 O O . VAL A 1 89 ? -8.438 -4.251 7.783 1.00 97.94 89 VAL A O 1
ATOM 731 N N . HIS A 1 90 ? -9.440 -3.874 9.757 1.00 98.31 90 HIS A N 1
ATOM 732 C CA . HIS A 1 90 ? -10.200 -5.129 9.738 1.00 98.31 90 HIS A CA 1
ATOM 733 C C . HIS A 1 90 ? -11.088 -5.231 8.488 1.00 98.31 90 HIS A C 1
ATOM 735 O O . HIS A 1 90 ? -11.117 -6.256 7.802 1.00 98.31 90 HIS A O 1
ATOM 741 N N . TRP A 1 91 ? -11.765 -4.136 8.132 1.00 97.62 91 TRP A N 1
ATOM 742 C CA . TRP A 1 91 ? -12.580 -4.092 6.925 1.00 97.62 91 TRP A CA 1
ATOM 743 C C . TRP A 1 91 ? -11.755 -4.309 5.649 1.00 97.62 91 TRP A C 1
ATOM 745 O O . TRP A 1 91 ? -12.176 -5.075 4.784 1.00 97.62 91 TRP A O 1
ATOM 755 N N . GLU A 1 92 ? -10.580 -3.684 5.538 1.00 95.94 92 GLU A N 1
ATOM 756 C CA . GLU A 1 92 ? -9.658 -3.839 4.400 1.00 95.94 92 GLU A CA 1
ATOM 757 C C . GLU A 1 92 ? -9.108 -5.271 4.276 1.00 95.94 92 GLU A C 1
ATOM 759 O O . GLU A 1 92 ? -8.924 -5.763 3.160 1.00 95.94 92 GLU A O 1
ATOM 764 N N . LEU A 1 93 ? -8.835 -5.941 5.400 1.00 96.56 93 LEU A N 1
ATOM 765 C CA . LEU A 1 93 ? -8.210 -7.267 5.418 1.00 96.56 93 LEU A CA 1
ATOM 766 C C . LEU A 1 93 ? -9.209 -8.415 5.254 1.00 96.56 93 LEU A C 1
ATOM 768 O O . LEU A 1 93 ? -8.871 -9.400 4.586 1.00 96.56 93 LEU A O 1
ATOM 772 N N . ASP A 1 94 ? -10.404 -8.292 5.844 1.00 96.00 94 ASP A N 1
ATOM 773 C CA . ASP A 1 94 ? -11.301 -9.433 6.064 1.00 96.00 94 ASP A CA 1
ATOM 774 C C . ASP A 1 94 ? -12.744 -9.218 5.585 1.00 96.00 94 ASP A C 1
ATOM 776 O O . ASP A 1 94 ? -13.336 -10.151 5.044 1.00 96.00 94 ASP A O 1
ATOM 780 N N . VAL A 1 95 ? -13.314 -8.013 5.713 1.00 96.62 95 VAL A N 1
ATOM 781 C CA . VAL A 1 95 ? -14.719 -7.761 5.312 1.00 96.62 95 VAL A CA 1
ATOM 782 C C . VAL A 1 95 ? -14.837 -7.472 3.814 1.00 96.62 95 VAL A C 1
ATOM 784 O O . VAL A 1 95 ? -15.693 -8.021 3.120 1.00 96.62 95 VAL A O 1
ATOM 787 N N . ASN A 1 96 ? -13.967 -6.609 3.294 1.00 94.19 96 ASN A N 1
ATOM 788 C CA . ASN A 1 96 ? -13.839 -6.293 1.878 1.00 94.19 96 ASN A CA 1
ATOM 789 C C . ASN A 1 96 ? -12.368 -6.424 1.443 1.00 94.19 96 ASN A C 1
ATOM 791 O O . ASN A 1 96 ? -11.707 -5.417 1.168 1.00 94.19 96 ASN A O 1
ATOM 795 N N . PRO A 1 97 ? -11.852 -7.661 1.340 1.00 94.31 97 PRO A N 1
ATOM 796 C CA . PRO A 1 97 ? -10.465 -7.905 0.974 1.00 94.31 97 PRO A CA 1
ATOM 797 C C . PRO A 1 97 ? -10.235 -7.633 -0.515 1.00 94.31 97 PRO A C 1
ATOM 799 O O . PRO A 1 97 ? -10.227 -8.560 -1.326 1.00 94.31 97 PRO A O 1
ATOM 802 N N . ARG A 1 98 ? -10.033 -6.361 -0.896 1.00 95.25 98 ARG A N 1
ATOM 803 C CA . ARG A 1 98 ? -9.705 -5.968 -2.285 1.00 95.25 98 ARG A CA 1
ATOM 804 C C . ARG A 1 98 ? -8.521 -6.771 -2.826 1.00 95.25 98 ARG A C 1
ATOM 806 O O . ARG A 1 98 ? -8.592 -7.253 -3.948 1.00 95.25 98 ARG A O 1
ATOM 813 N N . TRP A 1 99 ? -7.517 -7.030 -1.990 1.00 95.62 99 TRP A N 1
ATOM 814 C CA . TRP A 1 99 ? -6.351 -7.851 -2.327 1.00 95.62 99 TRP A CA 1
ATOM 815 C C . TRP A 1 99 ? -6.693 -9.276 -2.817 1.00 95.62 99 TRP A C 1
ATOM 817 O O . TRP A 1 99 ? -5.927 -9.855 -3.571 1.00 95.62 99 TRP A O 1
ATOM 827 N N . LYS A 1 100 ? -7.855 -9.850 -2.466 1.00 95.06 100 LYS A N 1
ATOM 828 C CA . LYS A 1 100 ? -8.291 -11.169 -2.977 1.00 95.06 100 LYS A CA 1
ATOM 829 C C . LYS A 1 100 ? -9.121 -11.110 -4.260 1.00 95.06 100 LYS A C 1
ATOM 831 O O . LYS A 1 100 ? -9.309 -12.140 -4.905 1.00 95.06 100 LYS A O 1
ATOM 836 N N . ARG A 1 101 ? -9.717 -9.957 -4.585 1.00 91.50 101 ARG A N 1
ATOM 837 C CA . ARG A 1 101 ? -10.838 -9.890 -5.545 1.00 91.50 101 ARG A CA 1
ATOM 838 C C . ARG A 1 101 ? -10.781 -8.762 -6.561 1.00 91.50 101 ARG A C 1
ATOM 840 O O . ARG A 1 101 ? -11.575 -8.766 -7.492 1.00 91.50 101 ARG A O 1
ATOM 847 N N . ASP A 1 102 ? -9.922 -7.772 -6.370 1.00 94.62 102 ASP A N 1
ATOM 848 C CA . ASP A 1 102 ? -9.879 -6.575 -7.200 1.00 94.62 102 ASP A CA 1
ATOM 849 C C . ASP A 1 102 ? -8.502 -6.435 -7.859 1.00 94.62 102 ASP A C 1
ATOM 851 O O . ASP A 1 102 ? -7.557 -6.023 -7.193 1.00 94.62 102 ASP A O 1
ATOM 855 N N . PRO A 1 103 ? -8.351 -6.737 -9.160 1.00 95.44 103 PRO A N 1
ATOM 856 C CA . PRO A 1 103 ? -7.084 -6.534 -9.858 1.00 95.44 103 PRO A CA 1
ATOM 857 C C . PRO A 1 103 ? -6.604 -5.075 -9.851 1.00 95.44 103 PRO A C 1
ATOM 859 O O . PRO A 1 103 ? -5.398 -4.837 -9.912 1.00 95.44 103 PRO A O 1
ATOM 862 N N . ASN A 1 104 ? -7.504 -4.092 -9.713 1.00 95.69 104 ASN A N 1
ATOM 863 C CA . ASN A 1 104 ? -7.117 -2.681 -9.619 1.00 95.69 104 ASN A CA 1
ATOM 864 C C . ASN A 1 104 ? -6.354 -2.385 -8.329 1.00 95.69 104 ASN A C 1
ATOM 866 O O . ASN A 1 104 ? -5.511 -1.493 -8.323 1.00 95.69 104 ASN A O 1
ATOM 870 N N . PHE A 1 105 ? -6.563 -3.179 -7.273 1.00 96.94 105 PHE A N 1
ATOM 871 C CA . PHE A 1 105 ? -5.758 -3.097 -6.059 1.00 96.94 105 PHE A CA 1
ATOM 872 C C . PHE A 1 105 ? -4.269 -3.210 -6.388 1.00 96.94 105 PHE A C 1
ATOM 874 O O . PHE A 1 105 ? -3.487 -2.374 -5.953 1.00 96.94 105 PHE A O 1
ATOM 881 N N . TYR A 1 106 ? -3.873 -4.191 -7.201 1.00 97.38 106 TYR A N 1
ATOM 882 C CA . TYR A 1 106 ? -2.469 -4.419 -7.547 1.00 97.38 106 TYR A CA 1
ATOM 883 C C . TYR A 1 106 ? -1.916 -3.374 -8.519 1.00 97.38 106 TYR A C 1
ATOM 885 O O . TYR A 1 106 ? -0.733 -3.046 -8.449 1.00 97.38 106 TYR A O 1
ATOM 893 N N . ILE A 1 107 ? -2.759 -2.777 -9.365 1.00 96.88 107 ILE A N 1
ATOM 894 C CA . ILE A 1 107 ? -2.369 -1.601 -10.159 1.00 96.88 107 ILE A CA 1
ATOM 895 C C . ILE A 1 107 ? -2.076 -0.416 -9.227 1.00 96.88 107 ILE A C 1
ATOM 897 O O . ILE A 1 107 ? -1.028 0.217 -9.350 1.00 96.88 107 ILE A O 1
ATOM 901 N N . GLU A 1 108 ? -2.945 -0.158 -8.246 1.00 96.25 108 GLU A N 1
ATOM 902 C CA . GLU A 1 108 ? -2.721 0.874 -7.226 1.00 96.25 108 GLU A CA 1
ATOM 903 C C . GLU A 1 108 ? -1.451 0.576 -6.416 1.00 96.25 108 GLU A C 1
ATOM 905 O O . GLU A 1 108 ? -0.632 1.460 -6.204 1.00 96.25 108 GLU A O 1
ATOM 910 N N . GLN A 1 109 ? -1.214 -0.678 -6.023 1.00 96.81 109 GLN A N 1
ATOM 911 C CA . GLN A 1 109 ? -0.039 -1.043 -5.223 1.00 96.81 109 GLN A CA 1
ATOM 912 C C . GLN A 1 109 ? 1.285 -0.984 -6.001 1.00 96.81 109 GLN A C 1
ATOM 914 O O . GLN A 1 109 ? 2.343 -1.076 -5.381 1.00 96.81 109 GLN A O 1
ATOM 919 N N . THR A 1 110 ? 1.244 -0.828 -7.327 1.00 97.62 110 THR A N 1
ATOM 920 C CA . THR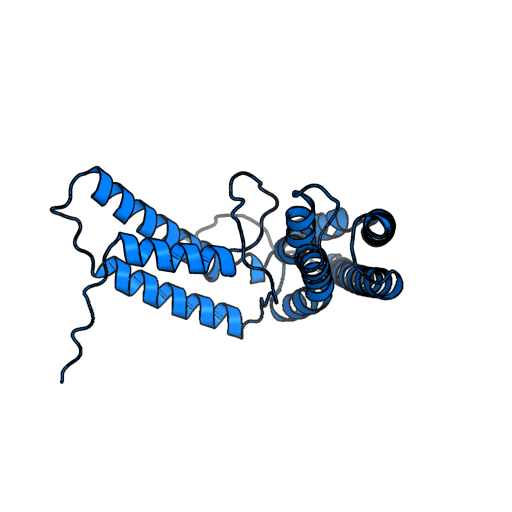 A 1 110 ? 2.428 -0.774 -8.197 1.00 97.62 110 THR A CA 1
ATOM 921 C C . THR A 1 110 ? 2.678 0.632 -8.734 1.00 97.62 110 THR A C 1
ATOM 923 O O . THR A 1 110 ? 3.736 1.206 -8.487 1.00 97.62 110 THR A O 1
ATOM 926 N N . LEU A 1 111 ? 1.708 1.220 -9.437 1.00 97.00 111 LEU A N 1
ATOM 927 C CA . LEU A 1 111 ? 1.886 2.500 -10.124 1.00 97.00 111 LEU A CA 1
ATOM 928 C C . LEU A 1 111 ? 1.708 3.711 -9.200 1.00 97.00 111 LEU A C 1
ATOM 930 O O . LEU A 1 111 ? 2.480 4.663 -9.313 1.00 97.00 111 LEU A O 1
ATOM 934 N N . THR A 1 112 ? 0.756 3.683 -8.262 1.00 95.44 112 THR A N 1
ATOM 935 C CA . THR A 1 112 ? 0.556 4.791 -7.311 1.00 95.44 112 THR A CA 1
ATOM 936 C C . THR A 1 112 ? 1.804 5.090 -6.476 1.00 95.44 112 THR A C 1
ATOM 938 O O . THR A 1 112 ? 2.160 6.264 -6.400 1.00 95.44 112 THR A O 1
ATOM 941 N N . PRO A 1 113 ? 2.541 4.105 -5.913 1.00 94.88 113 PRO A N 1
ATOM 942 C CA . PRO A 1 113 ? 3.798 4.395 -5.233 1.00 94.88 113 PRO A CA 1
ATOM 943 C C . PRO A 1 113 ? 4.783 5.159 -6.122 1.00 94.88 113 PRO A C 1
ATOM 945 O O . PRO A 1 113 ? 5.426 6.098 -5.654 1.00 94.88 113 PRO A O 1
ATOM 948 N N . VAL A 1 114 ? 4.918 4.783 -7.397 1.00 95.75 114 VAL A N 1
ATOM 949 C CA . VAL A 1 114 ? 5.814 5.492 -8.321 1.00 95.75 114 VAL A CA 1
ATOM 950 C C . VAL A 1 114 ? 5.342 6.936 -8.501 1.00 95.75 114 VAL A C 1
ATOM 952 O O . VAL A 1 114 ? 6.145 7.850 -8.348 1.00 95.75 114 VAL A O 1
ATOM 955 N N . VAL A 1 115 ? 4.044 7.159 -8.727 1.00 93.88 115 VAL A N 1
ATOM 956 C CA . VAL A 1 115 ? 3.466 8.508 -8.854 1.00 93.88 115 VAL A CA 1
ATOM 957 C C . VAL A 1 115 ? 3.685 9.340 -7.589 1.00 93.88 115 VAL A C 1
ATOM 959 O O . VAL A 1 115 ? 4.164 10.464 -7.689 1.00 93.88 115 VAL A O 1
ATOM 962 N N . GLU A 1 116 ? 3.415 8.792 -6.402 1.00 92.94 116 GLU A N 1
ATOM 963 C CA . GLU A 1 116 ? 3.644 9.479 -5.125 1.00 92.94 116 GLU A CA 1
ATOM 964 C C . GLU A 1 116 ? 5.116 9.871 -4.923 1.00 92.94 116 GLU A C 1
ATOM 966 O O . GLU A 1 116 ? 5.401 10.934 -4.379 1.00 92.94 116 GLU A O 1
ATOM 971 N N . ALA A 1 117 ? 6.079 9.059 -5.377 1.00 92.94 117 ALA A N 1
ATOM 972 C CA . ALA A 1 117 ? 7.495 9.429 -5.286 1.00 92.94 117 ALA A CA 1
ATOM 973 C C . ALA A 1 117 ? 7.845 10.626 -6.187 1.00 92.94 117 ALA A C 1
ATOM 975 O O . ALA A 1 117 ? 8.748 11.400 -5.864 1.00 92.94 117 ALA A O 1
ATOM 976 N N . LEU A 1 118 ? 7.109 10.791 -7.287 1.00 93.81 118 LEU A N 1
ATOM 977 C CA . LEU A 1 118 ? 7.290 11.863 -8.262 1.00 93.81 118 LEU A CA 1
ATOM 978 C C . LEU A 1 118 ? 6.509 13.141 -7.920 1.00 93.81 118 LEU A C 1
ATOM 980 O O . LEU A 1 118 ? 6.674 14.143 -8.610 1.00 93.81 118 LEU A O 1
ATOM 984 N N . THR A 1 119 ? 5.697 13.159 -6.854 1.00 91.06 119 THR A N 1
ATOM 985 C CA . THR A 1 119 ? 5.015 14.398 -6.429 1.00 91.06 119 THR A CA 1
ATOM 986 C C . THR A 1 119 ? 5.952 15.393 -5.760 1.00 91.06 119 THR A C 1
ATOM 988 O O . THR A 1 119 ? 5.601 16.562 -5.622 1.00 91.06 119 THR A O 1
ATOM 991 N N . VAL A 1 120 ? 7.140 14.954 -5.331 1.00 89.81 120 VAL A N 1
ATOM 992 C CA . VAL A 1 120 ? 8.187 15.890 -4.923 1.00 89.81 120 VAL A CA 1
ATOM 993 C C . VAL A 1 120 ? 8.929 16.375 -6.170 1.00 89.81 120 VAL A C 1
ATOM 995 O O . VAL A 1 120 ? 9.333 15.535 -6.980 1.00 89.81 120 VAL A O 1
ATOM 998 N N . PRO A 1 121 ? 9.118 17.697 -6.343 1.00 92.06 121 PRO A N 1
ATOM 999 C CA . PRO A 1 121 ? 9.804 18.232 -7.509 1.00 92.06 121 PRO A CA 1
ATOM 1000 C C . PRO A 1 121 ? 11.266 17.777 -7.579 1.00 92.06 121 PRO A C 1
ATOM 1002 O O . PRO A 1 121 ? 11.958 17.670 -6.565 1.00 92.06 121 PRO A O 1
ATOM 1005 N N . ALA A 1 122 ? 11.710 17.527 -8.807 1.00 93.56 122 ALA A N 1
ATOM 1006 C CA . ALA A 1 122 ? 13.099 17.291 -9.175 1.00 93.56 122 ALA A CA 1
ATOM 1007 C C . ALA A 1 122 ? 13.947 18.587 -9.061 1.00 93.56 122 ALA A C 1
ATOM 1009 O O . ALA A 1 122 ? 13.365 19.676 -8.980 1.00 93.56 122 ALA A O 1
ATOM 1010 N N . PRO A 1 123 ? 15.296 18.517 -9.055 1.00 96.44 123 PRO A N 1
ATOM 1011 C CA . PRO A 1 123 ? 16.144 17.328 -9.210 1.00 96.44 123 PRO A CA 1
ATOM 1012 C C . PRO A 1 123 ? 16.168 16.423 -7.969 1.00 96.44 123 PRO A C 1
ATOM 1014 O O . PRO A 1 123 ? 16.092 16.876 -6.825 1.00 96.44 123 PRO A O 1
ATOM 1017 N N . TYR A 1 124 ? 16.306 15.116 -8.187 1.00 97.19 124 TYR A N 1
ATOM 1018 C CA . TYR A 1 124 ? 16.321 14.099 -7.139 1.00 97.19 124 TYR A CA 1
ATOM 1019 C C . TYR A 1 124 ? 17.745 13.786 -6.678 1.00 97.19 124 TYR A C 1
ATOM 1021 O O . TYR A 1 124 ? 18.602 13.392 -7.465 1.00 97.19 124 TYR A O 1
ATOM 1029 N N . ASN A 1 125 ? 17.983 13.869 -5.368 1.00 96.56 125 ASN A N 1
ATOM 1030 C CA . ASN A 1 125 ? 19.223 13.375 -4.766 1.00 96.56 125 ASN A CA 1
ATOM 1031 C C . ASN A 1 125 ? 19.312 11.835 -4.807 1.00 96.56 125 ASN A C 1
ATOM 1033 O O . ASN A 1 125 ? 18.371 11.149 -5.213 1.00 96.56 125 ASN A O 1
ATOM 1037 N N . GLU A 1 126 ? 20.437 11.283 -4.352 1.00 96.62 126 GLU A N 1
ATOM 1038 C CA . GLU A 1 126 ? 20.704 9.840 -4.393 1.00 96.62 126 GLU A CA 1
ATOM 1039 C C . GLU A 1 126 ? 19.656 9.008 -3.636 1.00 96.62 126 GLU A C 1
ATOM 1041 O O . GLU A 1 126 ? 19.172 7.997 -4.145 1.00 96.62 126 GLU A O 1
ATOM 1046 N N . THR A 1 127 ? 19.246 9.455 -2.446 1.00 95.06 127 THR A N 1
ATOM 1047 C CA . THR A 1 127 ? 18.230 8.766 -1.636 1.00 95.06 127 THR A CA 1
ATOM 1048 C C . THR A 1 127 ? 16.881 8.712 -2.350 1.00 95.06 127 THR A C 1
ATOM 1050 O O . THR A 1 127 ? 16.280 7.643 -2.439 1.00 95.06 127 THR A O 1
ATOM 1053 N N . ARG A 1 128 ? 16.413 9.839 -2.904 1.00 95.31 128 ARG A N 1
ATOM 1054 C CA . ARG A 1 128 ? 15.145 9.905 -3.651 1.00 95.31 128 ARG A CA 1
ATOM 1055 C C . ARG A 1 128 ? 15.213 9.112 -4.955 1.00 95.31 128 ARG A C 1
ATOM 1057 O O . ARG A 1 128 ? 14.274 8.393 -5.277 1.00 95.31 128 ARG A O 1
ATOM 1064 N N . SER A 1 129 ? 16.339 9.191 -5.659 1.00 97.06 129 SER A N 1
ATOM 1065 C CA . SER A 1 129 ? 16.604 8.423 -6.878 1.00 97.06 129 SER A CA 1
ATOM 1066 C C . SER A 1 129 ? 16.524 6.913 -6.621 1.00 97.06 129 SER A C 1
ATOM 1068 O O . SER A 1 129 ? 15.841 6.192 -7.348 1.00 97.06 129 SER A O 1
ATOM 1070 N N . ARG A 1 130 ? 17.154 6.431 -5.541 1.00 96.06 130 ARG A N 1
ATOM 1071 C CA . ARG A 1 130 ? 17.090 5.022 -5.122 1.00 96.06 130 ARG A CA 1
ATOM 1072 C C . ARG A 1 130 ? 15.677 4.596 -4.734 1.00 96.06 130 ARG A C 1
ATOM 1074 O O . ARG A 1 130 ? 15.271 3.485 -5.063 1.00 96.06 130 ARG A O 1
ATOM 1081 N N . GLU A 1 131 ? 14.927 5.459 -4.058 1.00 95.44 131 GLU A N 1
ATOM 1082 C CA . GLU A 1 131 ? 13.541 5.172 -3.683 1.00 95.44 131 GLU A CA 1
ATOM 1083 C C . GLU A 1 131 ? 12.623 5.056 -4.909 1.00 95.44 131 GLU A C 1
ATOM 1085 O O . GLU A 1 131 ? 11.855 4.100 -5.004 1.00 95.44 131 GLU A O 1
ATOM 1090 N N . ILE A 1 132 ? 12.745 5.959 -5.890 1.00 96.81 132 ILE A N 1
ATOM 1091 C CA . ILE A 1 132 ? 12.018 5.857 -7.168 1.00 96.81 132 ILE A CA 1
ATOM 1092 C C . ILE A 1 132 ? 12.333 4.520 -7.846 1.00 96.81 132 ILE A C 1
ATOM 1094 O O . ILE A 1 132 ? 11.414 3.797 -8.236 1.00 96.81 132 ILE A O 1
ATOM 1098 N N . LEU A 1 133 ? 13.619 4.164 -7.942 1.00 97.31 133 LEU A N 1
ATOM 1099 C CA . LEU A 1 133 ? 14.032 2.890 -8.526 1.00 97.31 133 LEU A CA 1
ATOM 1100 C C . LEU A 1 133 ? 13.432 1.700 -7.767 1.00 97.31 133 LEU A C 1
ATOM 1102 O O . LEU A 1 133 ? 12.865 0.810 -8.391 1.00 97.31 133 LEU A O 1
ATOM 1106 N N . THR A 1 134 ? 13.486 1.721 -6.435 1.00 97.19 134 THR A N 1
ATOM 1107 C CA . THR A 1 134 ? 12.960 0.647 -5.577 1.00 97.19 134 THR A CA 1
ATOM 1108 C C . THR A 1 134 ? 11.465 0.435 -5.816 1.00 97.19 134 THR A C 1
ATOM 1110 O O . THR A 1 134 ? 11.005 -0.698 -5.942 1.00 97.19 134 THR A O 1
ATOM 1113 N N . ARG A 1 135 ? 10.685 1.515 -5.952 1.00 97.00 135 ARG A N 1
ATOM 1114 C CA . ARG A 1 135 ? 9.249 1.420 -6.254 1.00 97.00 135 ARG A CA 1
ATOM 1115 C C . ARG A 1 135 ? 8.978 0.815 -7.630 1.00 97.00 135 ARG A C 1
ATOM 1117 O O . ARG A 1 135 ? 8.049 0.023 -7.749 1.00 97.00 135 ARG A O 1
ATOM 1124 N N . ILE A 1 136 ? 9.796 1.130 -8.638 1.00 98.00 136 ILE A N 1
ATOM 1125 C CA . ILE A 1 136 ? 9.711 0.505 -9.970 1.00 98.00 136 ILE A CA 1
ATOM 1126 C C . ILE A 1 136 ? 10.083 -0.984 -9.888 1.00 98.00 136 ILE A C 1
ATOM 1128 O O . ILE A 1 136 ? 9.405 -1.829 -10.471 1.00 98.00 136 ILE A O 1
ATOM 1132 N N . GLU A 1 137 ? 11.134 -1.325 -9.143 1.00 97.50 137 GLU A N 1
ATOM 1133 C CA . GLU A 1 137 ? 11.622 -2.701 -8.994 1.00 97.50 137 GLU A CA 1
ATOM 1134 C C . GLU A 1 137 ? 10.691 -3.595 -8.163 1.00 97.50 137 GLU A C 1
ATOM 1136 O O . GLU A 1 137 ? 10.677 -4.806 -8.368 1.00 97.50 137 GLU A O 1
ATOM 1141 N N . ASN A 1 138 ? 9.848 -3.019 -7.304 1.00 97.88 138 ASN A N 1
ATOM 1142 C CA . ASN A 1 138 ? 8.803 -3.756 -6.593 1.00 97.88 138 ASN A CA 1
ATOM 1143 C C . ASN A 1 138 ? 7.683 -4.262 -7.525 1.00 97.88 138 ASN A C 1
ATOM 1145 O O . ASN A 1 138 ? 6.993 -5.222 -7.177 1.00 97.88 138 ASN A O 1
ATOM 1149 N N . ILE A 1 139 ? 7.481 -3.640 -8.697 1.00 98.50 139 ILE A N 1
ATOM 1150 C CA . ILE A 1 139 ? 6.321 -3.905 -9.567 1.00 98.50 139 ILE A CA 1
ATOM 1151 C C . ILE A 1 139 ? 6.190 -5.393 -9.940 1.00 98.50 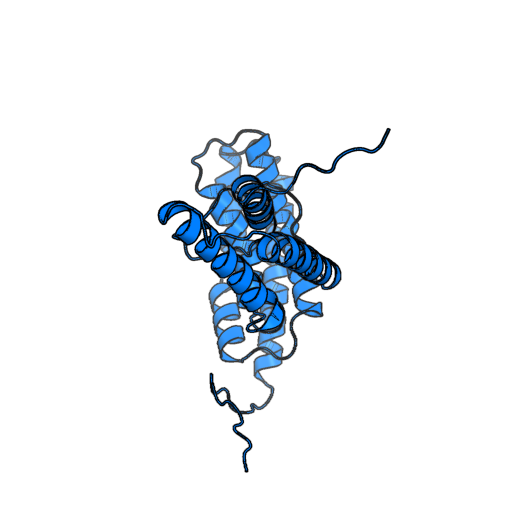139 ILE A C 1
ATOM 1153 O O . ILE A 1 139 ? 5.114 -5.950 -9.719 1.00 98.50 139 ILE A O 1
ATOM 1157 N N . PRO A 1 140 ? 7.233 -6.077 -10.456 1.00 98.19 140 PRO A N 1
ATOM 1158 C CA . PRO A 1 140 ? 7.107 -7.480 -10.842 1.00 98.19 140 PRO A CA 1
ATOM 1159 C C . PRO A 1 140 ? 6.752 -8.406 -9.672 1.00 98.19 140 PRO A C 1
ATOM 1161 O O . PRO A 1 140 ? 5.882 -9.259 -9.820 1.00 98.19 140 PRO A O 1
ATOM 1164 N N . ALA A 1 141 ? 7.368 -8.211 -8.501 1.00 97.62 141 ALA A N 1
ATOM 1165 C CA . ALA A 1 141 ? 7.123 -9.053 -7.330 1.00 97.62 141 ALA A CA 1
ATOM 1166 C C . ALA A 1 141 ? 5.690 -8.894 -6.792 1.00 97.62 141 ALA A C 1
ATOM 1168 O O . ALA A 1 141 ? 5.038 -9.884 -6.462 1.00 97.62 141 ALA A O 1
ATOM 1169 N N . ILE A 1 142 ? 5.165 -7.664 -6.763 1.00 98.31 142 ILE A N 1
ATOM 1170 C CA . ILE A 1 142 ? 3.775 -7.400 -6.358 1.00 98.31 142 ILE A CA 1
ATOM 1171 C C . ILE A 1 142 ? 2.786 -8.073 -7.318 1.00 98.31 142 ILE A C 1
ATOM 1173 O O . ILE A 1 142 ? 1.778 -8.629 -6.881 1.00 98.31 142 ILE A O 1
ATOM 1177 N N . LEU A 1 143 ? 3.058 -8.040 -8.626 1.00 97.62 143 LEU A N 1
ATOM 1178 C CA . LEU A 1 143 ? 2.189 -8.679 -9.616 1.00 97.62 143 LEU A CA 1
ATOM 1179 C C . LEU A 1 143 ? 2.264 -10.205 -9.549 1.00 97.62 143 LEU A C 1
ATOM 1181 O O . LEU A 1 143 ? 1.229 -10.848 -9.667 1.00 97.62 143 LEU A O 1
ATOM 1185 N N . GLN A 1 144 ? 3.424 -10.788 -9.251 1.00 96.25 144 GLN A N 1
ATOM 1186 C CA . GLN A 1 144 ? 3.517 -12.224 -8.978 1.00 96.25 144 GLN A CA 1
ATOM 1187 C C . GLN A 1 144 ? 2.655 -12.620 -7.767 1.00 96.25 144 GLN A C 1
ATOM 1189 O O . GLN A 1 144 ? 1.872 -13.562 -7.833 1.00 96.25 144 GLN A O 1
ATOM 1194 N N . GLN A 1 145 ? 2.717 -11.847 -6.679 1.00 97.19 145 GLN A N 1
ATOM 1195 C CA . GLN A 1 145 ? 1.862 -12.068 -5.507 1.00 97.19 145 GLN A CA 1
ATOM 1196 C C . GLN A 1 145 ? 0.373 -11.915 -5.844 1.00 97.19 145 GLN A C 1
ATOM 1198 O O . GLN A 1 145 ? -0.472 -12.519 -5.188 1.00 97.19 145 GLN A O 1
ATOM 1203 N N . SER A 1 146 ? 0.020 -11.110 -6.849 1.00 95.56 146 SER A N 1
ATOM 1204 C CA . SER A 1 146 ? -1.371 -10.971 -7.288 1.00 95.56 146 SER A CA 1
ATOM 1205 C C . SER A 1 146 ? -1.935 -12.273 -7.856 1.00 95.56 146 SER A C 1
ATOM 1207 O O . SER A 1 146 ? -3.088 -12.589 -7.576 1.00 95.56 146 SER A O 1
ATOM 1209 N N . GLU A 1 147 ? -1.125 -13.059 -8.570 1.00 91.56 147 GLU A N 1
ATOM 1210 C CA . GLU A 1 147 ? -1.541 -14.335 -9.168 1.00 91.56 147 GLU A CA 1
ATOM 1211 C C . GLU A 1 147 ? -1.885 -15.373 -8.092 1.00 91.56 147 GLU A C 1
ATOM 1213 O O . GLU A 1 147 ? -2.830 -16.142 -8.238 1.00 91.56 147 GLU A O 1
ATOM 1218 N N . GLU A 1 148 ? -1.166 -15.354 -6.968 1.00 92.81 148 GLU A N 1
ATOM 1219 C CA . GLU A 1 148 ? -1.427 -16.242 -5.829 1.00 92.81 148 GLU A CA 1
ATOM 1220 C C . GLU A 1 148 ? -2.629 -15.799 -4.986 1.00 92.81 148 GLU A C 1
ATOM 1222 O O . GLU A 1 148 ? -3.249 -16.603 -4.281 1.00 92.81 148 GLU A O 1
ATOM 1227 N N . ASN A 1 149 ? -2.921 -14.500 -4.983 1.00 95.62 149 ASN A N 1
ATOM 1228 C CA . ASN A 1 149 ? -3.897 -13.887 -4.092 1.00 95.62 149 ASN A CA 1
ATOM 1229 C C . ASN A 1 149 ? -5.283 -13.761 -4.717 1.00 95.62 149 ASN A C 1
ATOM 1231 O O . ASN A 1 149 ? -6.283 -14.002 -4.029 1.00 95.62 149 ASN A O 1
ATOM 1235 N N . LEU A 1 150 ? -5.336 -13.364 -5.989 1.00 93.50 150 LEU A N 1
ATOM 1236 C CA . LEU A 1 150 ? -6.572 -13.139 -6.718 1.00 93.50 150 LEU A CA 1
ATOM 1237 C C . LEU A 1 150 ? -7.240 -14.479 -7.030 1.00 93.50 150 LEU A C 1
ATOM 1239 O O . LEU A 1 150 ? -6.635 -15.377 -7.604 1.00 93.50 150 LEU A O 1
ATOM 1243 N N . GLY A 1 151 ? -8.501 -14.609 -6.622 1.00 84.75 151 GLY A N 1
ATOM 1244 C CA . GLY A 1 151 ? -9.332 -15.768 -6.943 1.00 84.75 151 GLY A CA 1
ATOM 1245 C C . GLY A 1 151 ? -10.093 -15.568 -8.253 1.00 84.75 151 GLY A C 1
ATOM 1246 O O . GLY A 1 151 ? -9.512 -15.554 -9.333 1.00 84.75 151 GLY A O 1
ATOM 1247 N N . ASP A 1 152 ? -11.410 -15.389 -8.145 1.00 81.75 152 ASP A N 1
ATOM 1248 C CA . ASP A 1 152 ? -12.320 -15.131 -9.268 1.00 81.75 152 ASP A CA 1
ATOM 1249 C C . ASP A 1 152 ? -12.800 -13.666 -9.239 1.00 81.75 152 ASP A C 1
ATOM 1251 O O . ASP A 1 152 ? -13.829 -13.352 -8.628 1.00 81.75 152 ASP A O 1
ATOM 1255 N N . PRO A 1 153 ? -12.018 -12.713 -9.782 1.00 82.88 153 PRO A N 1
ATOM 1256 C CA . PRO A 1 153 ? -12.379 -11.308 -9.709 1.00 82.88 153 PRO A CA 1
ATOM 1257 C C . PRO A 1 153 ? -13.577 -10.981 -10.612 1.00 82.88 153 PRO A C 1
ATOM 1259 O O . PRO A 1 153 ? -13.702 -11.516 -11.717 1.00 82.88 153 PRO A O 1
ATOM 1262 N N . PRO A 1 154 ? -14.428 -10.019 -10.212 1.00 86.94 154 PRO A N 1
ATOM 1263 C CA . PRO A 1 154 ? -15.511 -9.536 -11.055 1.00 86.94 154 PRO A CA 1
ATOM 1264 C C . PRO A 1 154 ? -15.032 -9.073 -12.429 1.00 86.94 154 PRO A C 1
ATOM 1266 O O . PRO A 1 154 ? -14.123 -8.249 -12.544 1.00 86.94 154 PRO A O 1
ATOM 1269 N N . ALA A 1 155 ? -15.738 -9.499 -13.480 1.00 87.00 155 ALA A N 1
ATOM 1270 C CA . ALA A 1 155 ? -15.466 -9.072 -14.853 1.00 87.00 155 ALA A CA 1
ATOM 1271 C C . ALA A 1 155 ? -15.411 -7.536 -15.043 1.00 87.00 155 ALA A C 1
ATOM 1273 O O . ALA A 1 155 ? -14.573 -7.075 -15.829 1.00 87.00 155 ALA A O 1
ATOM 1274 N N . PRO A 1 156 ? -16.234 -6.713 -14.350 1.00 90.56 156 PRO A N 1
ATOM 1275 C CA . PRO A 1 156 ? -16.074 -5.260 -14.388 1.00 90.56 156 PRO A CA 1
ATOM 1276 C C . PRO A 1 156 ? -14.719 -4.784 -13.852 1.00 90.56 156 PRO A C 1
ATOM 1278 O O . PRO A 1 156 ? -14.089 -3.944 -14.486 1.00 90.56 156 PRO A O 1
ATOM 1281 N N . PHE A 1 157 ? -14.224 -5.347 -12.745 1.00 91.12 157 PHE A N 1
ATOM 1282 C CA . PHE A 1 157 ? -12.927 -4.953 -12.183 1.00 91.12 157 PHE A CA 1
ATOM 1283 C C . PHE A 1 157 ? -11.777 -5.335 -13.110 1.00 91.12 157 PHE A C 1
ATOM 1285 O O . PHE A 1 157 ? -10.904 -4.509 -13.360 1.00 91.12 157 PHE A O 1
ATOM 1292 N N . ALA A 1 158 ? -11.819 -6.540 -13.684 1.00 90.44 158 ALA A N 1
ATOM 1293 C CA . ALA A 1 158 ? -10.853 -6.969 -14.693 1.00 90.44 158 ALA A CA 1
ATOM 1294 C C . ALA A 1 158 ? -10.880 -6.067 -15.941 1.00 90.44 158 ALA A C 1
ATOM 1296 O O . ALA A 1 158 ? -9.838 -5.728 -16.491 1.00 90.44 158 ALA A O 1
ATOM 1297 N N . THR A 1 159 ? -12.066 -5.625 -16.368 1.00 91.50 159 THR A N 1
ATOM 1298 C CA . THR A 1 159 ? -12.219 -4.701 -17.503 1.00 91.50 159 THR A CA 1
ATOM 1299 C C . THR A 1 159 ? -11.564 -3.351 -17.238 1.00 91.50 159 THR A C 1
ATOM 1301 O O . THR A 1 159 ? -10.811 -2.878 -18.085 1.00 91.50 159 THR A O 1
ATOM 1304 N N . VAL A 1 160 ? -11.822 -2.758 -16.071 1.00 93.25 160 VAL A N 1
ATOM 1305 C CA . VAL A 1 160 ? -11.208 -1.480 -15.683 1.00 93.25 160 VAL A CA 1
ATOM 1306 C C . VAL A 1 160 ? -9.693 -1.630 -15.546 1.00 93.25 160 VAL A C 1
ATOM 1308 O O . VAL A 1 160 ? -8.961 -0.778 -16.036 1.00 93.25 160 VAL A O 1
ATOM 1311 N N . ALA A 1 161 ? -9.213 -2.746 -14.989 1.00 93.25 161 ALA A N 1
ATOM 1312 C CA . ALA A 1 161 ? -7.783 -3.017 -14.863 1.00 93.25 161 ALA A CA 1
ATOM 1313 C C . ALA A 1 161 ? -7.084 -3.083 -16.233 1.00 93.25 161 ALA A C 1
ATOM 1315 O O . ALA A 1 161 ? -6.047 -2.456 -16.432 1.00 93.25 161 ALA A O 1
ATOM 1316 N N . VAL A 1 162 ? -7.680 -3.787 -17.202 1.00 93.00 162 VAL A N 1
ATOM 1317 C CA . VAL A 1 162 ? -7.181 -3.840 -18.586 1.00 93.00 162 VAL A CA 1
ATOM 1318 C C . VAL A 1 162 ? -7.139 -2.442 -19.211 1.00 93.00 162 VAL A C 1
ATOM 1320 O O . VAL A 1 162 ? -6.126 -2.062 -19.791 1.00 93.00 162 VAL A O 1
ATOM 1323 N N . GLN A 1 163 ? -8.211 -1.657 -19.061 1.00 93.94 163 GLN A N 1
ATOM 1324 C CA . GLN A 1 163 ? -8.282 -0.291 -19.594 1.00 93.94 163 GLN A CA 1
ATOM 1325 C C . GLN A 1 163 ? -7.236 0.635 -18.959 1.00 93.94 163 GLN A C 1
ATOM 1327 O O . GLN A 1 163 ? -6.581 1.396 -19.664 1.00 93.94 163 GLN A O 1
ATOM 1332 N N . ALA A 1 164 ? -7.032 0.547 -17.643 1.00 92.62 164 ALA A N 1
ATOM 1333 C CA . ALA A 1 164 ? -6.045 1.351 -16.924 1.00 92.62 164 ALA A CA 1
ATOM 1334 C C . ALA A 1 164 ? -4.600 1.068 -17.379 1.00 92.62 164 ALA A C 1
ATOM 1336 O O . ALA A 1 164 ? -3.734 1.948 -17.323 1.00 92.62 164 ALA A O 1
ATOM 1337 N N . LEU A 1 165 ? -4.332 -0.153 -17.851 1.00 95.62 165 LEU A N 1
ATOM 1338 C CA . LEU A 1 165 ? -3.016 -0.581 -18.322 1.00 95.62 165 LEU A CA 1
ATOM 1339 C C . LEU A 1 165 ? -2.801 -0.387 -19.828 1.00 95.62 165 LEU A C 1
ATOM 1341 O O . LEU A 1 165 ? -1.691 -0.626 -20.310 1.00 95.62 165 LEU A O 1
ATOM 1345 N N . ASP A 1 166 ? -3.797 0.099 -20.569 1.00 94.88 166 ASP A N 1
ATOM 1346 C CA . ASP A 1 166 ? -3.636 0.395 -21.992 1.00 94.88 166 ASP A CA 1
ATOM 1347 C C . ASP A 1 166 ? -2.519 1.428 -22.210 1.00 94.88 166 ASP A C 1
ATOM 1349 O O . ASP A 1 166 ? -2.495 2.470 -21.555 1.00 94.88 166 ASP A O 1
ATOM 1353 N N . GLY A 1 167 ? -1.546 1.126 -23.072 1.00 95.69 167 GLY A N 1
ATOM 1354 C CA . GLY A 1 167 ? -0.364 1.968 -23.307 1.00 95.69 167 GLY A CA 1
ATOM 1355 C C . GLY A 1 167 ? 0.632 2.078 -22.136 1.00 95.69 167 GLY A C 1
ATOM 1356 O O . GLY A 1 167 ? 1.513 2.943 -22.163 1.00 95.69 167 GLY A O 1
ATOM 1357 N N . VAL A 1 168 ? 0.542 1.235 -21.095 1.00 96.00 168 VAL A N 1
ATOM 1358 C CA . VAL A 1 168 ? 1.406 1.345 -19.897 1.00 96.00 168 VAL A CA 1
ATOM 1359 C C . VAL A 1 168 ? 2.900 1.207 -20.207 1.00 96.00 168 VAL A C 1
ATOM 1361 O O . VAL A 1 168 ? 3.725 1.886 -19.595 1.00 96.00 168 VAL A O 1
ATOM 1364 N N . ARG A 1 169 ? 3.259 0.380 -21.196 1.00 97.00 169 ARG A N 1
ATOM 1365 C CA . ARG A 1 169 ? 4.651 0.180 -21.622 1.00 97.00 169 ARG A CA 1
ATOM 1366 C C . ARG A 1 169 ? 5.281 1.475 -22.127 1.00 97.00 169 ARG A C 1
ATOM 1368 O O . ARG A 1 169 ? 6.376 1.830 -21.694 1.00 97.00 169 ARG A O 1
ATOM 1375 N N . ASP A 1 170 ? 4.580 2.193 -22.996 1.00 97.75 170 ASP A N 1
ATOM 1376 C CA . ASP A 1 170 ? 5.088 3.440 -23.567 1.00 97.75 170 ASP A CA 1
ATOM 1377 C C . ASP A 1 170 ? 5.158 4.540 -22.508 1.00 97.75 170 ASP A C 1
ATOM 1379 O O . ASP A 1 170 ? 6.143 5.281 -22.451 1.00 97.75 170 ASP A O 1
ATOM 1383 N N . ARG A 1 171 ? 4.176 4.592 -21.595 1.00 97.25 171 ARG A N 1
ATOM 1384 C CA . ARG A 1 171 ? 4.207 5.509 -20.446 1.00 97.25 171 ARG A CA 1
ATOM 1385 C C . ARG A 1 171 ? 5.422 5.268 -19.545 1.00 97.25 171 ARG A C 1
ATOM 1387 O O . ARG A 1 171 ? 6.107 6.232 -19.208 1.00 97.25 171 ARG A O 1
ATOM 1394 N N . LEU A 1 172 ? 5.736 4.016 -19.201 1.00 97.88 172 LEU A N 1
ATOM 1395 C CA . LEU A 1 172 ? 6.897 3.689 -18.359 1.00 97.88 172 LEU A CA 1
ATOM 1396 C C . LEU A 1 172 ? 8.233 3.999 -19.046 1.00 97.88 172 LEU A C 1
ATOM 1398 O O . LEU A 1 172 ? 9.140 4.529 -18.407 1.00 97.88 172 LEU A O 1
ATOM 1402 N N . ARG A 1 173 ? 8.353 3.747 -20.354 1.00 97.06 173 ARG A N 1
ATOM 1403 C CA . ARG A 1 173 ? 9.552 4.111 -21.132 1.00 97.06 173 ARG A CA 1
ATOM 1404 C C . ARG A 1 173 ? 9.746 5.618 -21.237 1.00 97.06 173 ARG A C 1
ATOM 1406 O O . ARG A 1 173 ? 10.870 6.111 -21.100 1.00 97.06 173 ARG A O 1
ATOM 1413 N N . LYS A 1 174 ? 8.655 6.358 -21.454 1.00 97.69 174 LYS A N 1
ATOM 1414 C CA . LYS A 1 174 ? 8.673 7.823 -21.458 1.00 97.69 174 LYS A CA 1
ATOM 1415 C C . LYS A 1 174 ? 9.096 8.358 -20.092 1.00 97.69 174 LYS A C 1
ATOM 1417 O O . LYS A 1 174 ? 10.004 9.178 -20.038 1.00 97.69 174 LYS A O 1
ATOM 1422 N N . MET A 1 175 ? 8.520 7.833 -19.009 1.00 97.44 175 MET A N 1
ATOM 1423 C CA . MET A 1 175 ? 8.908 8.177 -17.637 1.00 97.44 175 MET A CA 1
ATOM 1424 C C . MET A 1 175 ? 10.403 7.935 -17.398 1.00 97.44 175 MET A C 1
ATOM 1426 O O . MET A 1 175 ? 11.108 8.853 -16.990 1.00 97.44 175 MET A O 1
ATOM 1430 N N . ALA A 1 176 ? 10.909 6.737 -17.710 1.00 97.50 176 ALA A N 1
ATOM 1431 C CA . ALA A 1 176 ? 12.324 6.406 -17.553 1.00 97.50 176 ALA A CA 1
ATOM 1432 C C . ALA A 1 176 ? 13.236 7.367 -18.328 1.00 97.50 176 ALA A C 1
ATOM 1434 O O . ALA A 1 176 ? 14.271 7.772 -17.815 1.00 97.50 176 ALA A O 1
ATOM 1435 N N . THR A 1 177 ? 12.840 7.769 -19.539 1.00 97.25 177 THR A N 1
ATOM 1436 C CA . THR A 1 177 ? 13.594 8.728 -20.360 1.00 97.25 177 THR A CA 1
ATOM 1437 C C . THR A 1 177 ? 13.582 10.132 -19.755 1.00 97.25 177 THR A C 1
ATOM 1439 O O . THR A 1 177 ? 14.638 10.753 -19.655 1.00 97.25 177 THR A O 1
ATOM 1442 N N . SER A 1 178 ? 12.417 10.613 -19.313 1.00 96.38 178 SER A N 1
ATOM 1443 C CA . SER A 1 178 ? 12.257 11.933 -18.690 1.00 96.38 178 SER A CA 1
ATOM 1444 C C . SER A 1 178 ? 12.965 12.060 -17.341 1.00 96.38 178 SER A C 1
ATOM 1446 O O . SER A 1 178 ? 13.386 13.153 -16.991 1.00 96.38 178 SER A O 1
ATOM 1448 N N . LEU A 1 179 ? 13.135 10.963 -16.600 1.00 96.50 179 LEU A N 1
ATOM 1449 C CA . LEU A 1 179 ? 13.816 10.959 -15.301 1.00 96.50 179 LEU A CA 1
ATOM 1450 C C . LEU A 1 179 ? 15.350 10.9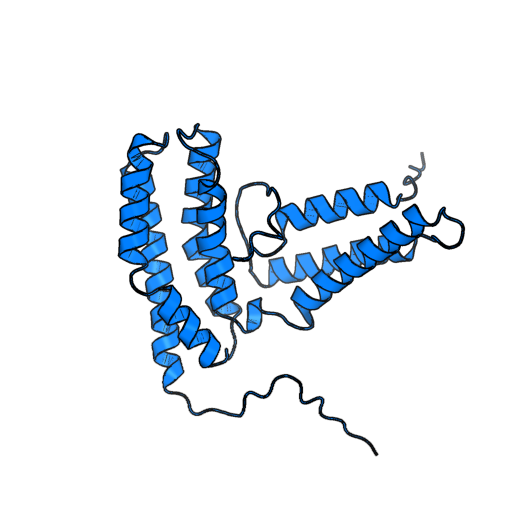14 -15.395 1.00 96.50 179 LEU A C 1
ATOM 1452 O O . LEU A 1 179 ? 16.023 11.117 -14.387 1.00 96.50 179 LEU A O 1
ATOM 1456 N N . ARG A 1 180 ? 15.932 10.656 -16.574 1.00 94.75 180 ARG A N 1
ATOM 1457 C CA . ARG A 1 180 ? 17.397 10.581 -16.735 1.00 94.75 180 ARG A CA 1
ATOM 1458 C C . ARG A 1 180 ? 18.132 11.861 -16.321 1.00 94.75 180 ARG A C 1
ATOM 1460 O O . ARG A 1 180 ? 19.089 11.724 -15.570 1.00 94.75 180 ARG A O 1
ATOM 1467 N N . PRO A 1 181 ? 17.740 13.069 -16.776 1.00 96.50 181 PRO A N 1
ATOM 1468 C CA . PRO A 1 181 ? 18.415 14.293 -16.342 1.00 96.50 181 PRO A CA 1
ATOM 1469 C C . PRO A 1 181 ? 18.083 14.679 -14.893 1.00 96.50 181 PRO A C 1
ATOM 1471 O O . PRO A 1 181 ? 18.807 15.465 -14.295 1.00 96.50 181 PRO A O 1
ATOM 1474 N N . GLU A 1 182 ? 17.013 14.117 -14.327 1.00 97.25 182 GLU A N 1
ATOM 1475 C CA . GLU A 1 182 ? 16.467 14.514 -13.026 1.00 97.25 182 GLU A CA 1
ATOM 1476 C C . GLU A 1 182 ? 16.932 13.633 -11.862 1.00 97.25 182 GLU A C 1
ATOM 1478 O O . GLU A 1 182 ? 16.681 13.962 -10.705 1.00 97.25 182 GLU A O 1
ATOM 1483 N N . THR A 1 183 ? 17.564 12.490 -12.137 1.00 97.25 183 THR A N 1
ATOM 1484 C CA . THR A 1 183 ? 17.966 11.503 -11.124 1.00 97.25 183 THR A CA 1
ATOM 1485 C C . THR A 1 183 ? 19.465 11.247 -11.159 1.00 97.25 183 THR A C 1
ATOM 1487 O O . THR A 1 183 ? 20.142 11.494 -12.153 1.00 97.25 183 THR A O 1
ATOM 1490 N N . THR A 1 184 ? 19.990 10.669 -10.082 1.00 97.19 184 THR A N 1
ATOM 1491 C CA . THR A 1 184 ? 21.381 10.198 -10.024 1.00 97.19 184 THR A CA 1
ATOM 1492 C C . THR A 1 184 ? 21.541 8.760 -10.541 1.00 97.19 184 THR A C 1
ATOM 1494 O O . THR A 1 184 ? 22.585 8.144 -10.330 1.00 97.19 184 THR A O 1
ATOM 1497 N N . LEU A 1 185 ? 20.496 8.173 -11.138 1.00 96.31 185 LEU A N 1
ATOM 1498 C CA . LEU A 1 185 ? 20.486 6.770 -11.557 1.00 96.31 185 LEU A CA 1
ATOM 1499 C C . LEU A 1 185 ? 21.260 6.567 -12.859 1.00 96.31 185 LEU A C 1
ATOM 1501 O O . LEU A 1 185 ? 21.230 7.390 -13.772 1.00 96.31 185 LEU A O 1
ATOM 1505 N N . ASN A 1 186 ? 21.879 5.395 -12.996 1.00 95.69 186 ASN A N 1
ATOM 1506 C CA . ASN A 1 186 ? 22.418 4.978 -14.282 1.00 95.69 186 ASN A CA 1
ATOM 1507 C C . ASN A 1 186 ? 21.273 4.765 -15.293 1.00 95.69 186 ASN A C 1
ATOM 1509 O O . ASN A 1 186 ? 20.303 4.058 -15.010 1.00 95.69 186 ASN A O 1
ATOM 1513 N N . ALA A 1 187 ? 21.408 5.322 -16.500 1.00 95.31 187 ALA A N 1
ATOM 1514 C CA . ALA A 1 187 ? 20.367 5.246 -17.526 1.00 95.31 187 ALA A CA 1
ATOM 1515 C C . ALA A 1 187 ? 19.975 3.803 -17.890 1.00 95.31 187 ALA A C 1
ATOM 1517 O O . ALA A 1 187 ? 18.791 3.518 -18.062 1.00 95.31 187 ALA A O 1
ATOM 1518 N N . LYS A 1 188 ? 20.944 2.880 -17.975 1.00 96.38 188 LYS A N 1
ATOM 1519 C CA . LYS A 1 188 ? 20.677 1.461 -18.245 1.00 96.38 188 LYS A CA 1
ATOM 1520 C C . LYS A 1 188 ? 19.868 0.836 -17.110 1.00 96.38 188 LYS A C 1
ATOM 1522 O O . LYS A 1 188 ? 18.885 0.161 -17.379 1.00 96.38 188 LYS A O 1
ATOM 1527 N N . GLN A 1 189 ? 20.240 1.104 -15.859 1.00 96.44 189 GLN A N 1
ATOM 1528 C CA . GLN A 1 189 ? 19.535 0.578 -14.687 1.00 96.44 189 GLN A CA 1
ATOM 1529 C C . GLN A 1 189 ? 18.062 1.006 -14.670 1.00 96.44 189 GLN A C 1
ATOM 1531 O O . GLN A 1 189 ? 17.180 0.162 -14.513 1.00 96.44 189 GLN A O 1
ATOM 1536 N N . LEU A 1 190 ? 17.797 2.298 -14.880 1.00 97.38 190 LEU A N 1
ATOM 1537 C CA . LEU A 1 190 ? 16.437 2.832 -14.900 1.00 97.38 190 LEU A CA 1
ATOM 1538 C C . LEU A 1 190 ? 15.611 2.268 -16.067 1.00 97.38 190 LEU A C 1
ATOM 1540 O O . LEU A 1 190 ? 14.457 1.887 -15.873 1.00 97.38 190 LEU A O 1
ATOM 1544 N N . ASN A 1 191 ? 16.201 2.172 -17.263 1.00 97.69 191 ASN A N 1
ATOM 1545 C CA . ASN A 1 191 ? 15.530 1.588 -18.426 1.00 97.69 191 ASN A CA 1
ATOM 1546 C C . ASN A 1 191 ? 15.194 0.109 -18.204 1.00 97.69 191 ASN A C 1
ATOM 1548 O O . ASN A 1 191 ? 14.055 -0.295 -18.419 1.00 97.69 191 ASN A O 1
ATOM 1552 N N . ASP A 1 192 ? 16.159 -0.682 -17.729 1.00 98.06 192 ASP A N 1
ATOM 1553 C CA . ASP A 1 192 ? 15.970 -2.113 -17.501 1.00 98.06 192 ASP A CA 1
ATOM 1554 C C . ASP A 1 192 ? 14.878 -2.363 -16.444 1.00 98.06 192 ASP A C 1
ATOM 1556 O O . ASP A 1 192 ? 14.057 -3.270 -16.597 1.00 98.06 192 ASP A O 1
ATOM 1560 N N . ALA A 1 193 ? 14.839 -1.555 -15.376 1.00 98.31 193 ALA A N 1
ATOM 1561 C CA . ALA A 1 193 ? 13.788 -1.626 -14.362 1.00 98.31 193 ALA A CA 1
ATOM 1562 C C . ALA A 1 193 ? 12.408 -1.280 -14.947 1.00 98.31 193 ALA A C 1
ATOM 1564 O O . ALA A 1 193 ? 11.442 -2.011 -14.719 1.00 98.31 193 ALA A O 1
ATOM 1565 N N . ALA A 1 194 ? 12.320 -0.219 -15.755 1.00 98.31 194 ALA A N 1
ATOM 1566 C CA . ALA A 1 194 ? 11.081 0.177 -16.418 1.00 98.31 194 ALA A CA 1
ATOM 1567 C C . ALA A 1 194 ? 10.583 -0.876 -17.425 1.00 98.31 194 ALA A C 1
ATOM 1569 O O . ALA A 1 194 ? 9.384 -1.151 -17.471 1.00 98.31 194 ALA A O 1
ATOM 1570 N N . ASP A 1 195 ? 11.473 -1.511 -18.194 1.00 98.38 195 ASP A N 1
ATOM 1571 C CA . ASP A 1 195 ? 11.103 -2.570 -19.141 1.00 98.38 195 ASP A CA 1
ATOM 1572 C C . ASP A 1 195 ? 10.644 -3.854 -18.430 1.00 98.38 195 ASP A C 1
ATOM 1574 O O . ASP A 1 195 ? 9.681 -4.493 -18.880 1.00 98.38 195 ASP A O 1
ATOM 1578 N N . ARG A 1 196 ? 11.267 -4.222 -17.298 1.00 98.62 196 ARG A N 1
ATOM 1579 C CA . ARG A 1 196 ? 10.789 -5.327 -16.445 1.00 98.62 196 ARG A CA 1
ATOM 1580 C C . ARG A 1 196 ? 9.401 -5.030 -15.881 1.00 98.62 196 ARG A C 1
ATOM 1582 O O . ARG A 1 196 ? 8.508 -5.865 -16.013 1.00 98.62 196 ARG A O 1
ATOM 1589 N N . ALA A 1 197 ? 9.199 -3.836 -15.321 1.00 98.62 197 ALA A N 1
ATOM 1590 C CA . ALA A 1 197 ? 7.903 -3.399 -14.805 1.00 98.62 197 ALA A CA 1
ATOM 1591 C C . ALA A 1 197 ? 6.820 -3.396 -15.897 1.00 98.62 197 ALA A C 1
ATOM 1593 O O . ALA A 1 197 ? 5.740 -3.955 -15.707 1.00 98.62 197 ALA A O 1
ATOM 1594 N N . ALA A 1 198 ? 7.125 -2.840 -17.073 1.00 98.12 198 ALA A N 1
ATOM 1595 C CA . ALA A 1 198 ? 6.214 -2.818 -18.214 1.00 98.12 198 ALA A CA 1
ATOM 1596 C C . ALA A 1 198 ? 5.835 -4.227 -18.682 1.00 98.12 198 ALA A C 1
ATOM 1598 O O . ALA A 1 198 ? 4.681 -4.476 -19.033 1.00 98.12 198 ALA A O 1
ATOM 1599 N N . SER A 1 199 ? 6.795 -5.152 -18.688 1.00 97.94 199 SER A N 1
ATOM 1600 C CA . SER A 1 199 ? 6.550 -6.540 -19.082 1.00 97.94 199 SER A CA 1
ATOM 1601 C C . SER A 1 199 ? 5.677 -7.267 -18.066 1.00 97.94 199 SER A C 1
ATOM 1603 O O . SER A 1 199 ? 4.710 -7.900 -18.475 1.00 97.94 199 SER A O 1
ATOM 1605 N N . ALA A 1 200 ? 5.920 -7.083 -16.767 1.00 98.06 200 ALA A N 1
ATOM 1606 C CA . ALA A 1 200 ? 5.072 -7.649 -15.720 1.00 98.06 200 ALA A CA 1
ATOM 1607 C C . ALA A 1 200 ? 3.625 -7.119 -15.790 1.00 98.06 200 ALA A C 1
ATOM 1609 O O . ALA A 1 200 ? 2.681 -7.904 -15.769 1.00 98.06 200 ALA A O 1
ATOM 1610 N N . LEU A 1 201 ? 3.434 -5.805 -15.970 1.00 97.25 201 LEU A N 1
ATOM 1611 C CA . LEU A 1 201 ? 2.101 -5.200 -16.122 1.00 97.25 201 LEU A CA 1
ATOM 1612 C C . LEU A 1 201 ? 1.388 -5.666 -17.402 1.00 97.25 201 LEU A C 1
ATOM 1614 O O . LEU A 1 201 ? 0.175 -5.871 -17.393 1.00 97.25 201 LEU A O 1
ATOM 1618 N N . SER A 1 202 ? 2.133 -5.878 -18.494 1.00 94.25 202 SER A N 1
ATOM 1619 C CA . SER A 1 202 ? 1.580 -6.430 -19.741 1.00 94.25 202 SER A CA 1
ATOM 1620 C C . SER A 1 202 ? 1.099 -7.873 -19.546 1.00 94.25 202 SER A C 1
ATOM 1622 O O . SER A 1 202 ? -0.009 -8.208 -19.963 1.00 94.25 202 SER A O 1
ATOM 1624 N N . SER A 1 203 ? 1.897 -8.715 -18.880 1.00 93.19 203 SER A N 1
ATOM 1625 C CA . SER A 1 203 ? 1.524 -10.099 -18.557 1.00 93.19 203 SER A CA 1
ATOM 1626 C C . SER A 1 203 ? 0.309 -10.159 -17.633 1.00 93.19 203 SER A C 1
ATOM 1628 O O . SER A 1 203 ? -0.629 -10.910 -17.899 1.00 93.19 203 SER A O 1
ATOM 1630 N N . PHE A 1 204 ? 0.274 -9.302 -16.607 1.00 93.44 204 PHE A N 1
ATOM 1631 C CA . PHE A 1 204 ? -0.878 -9.169 -15.719 1.00 93.44 204 PHE A CA 1
ATOM 1632 C C . PHE A 1 204 ? -2.152 -8.797 -16.492 1.00 93.44 204 PHE A C 1
ATOM 1634 O O . PHE A 1 204 ? -3.199 -9.399 -16.278 1.00 93.44 204 PHE A O 1
ATOM 1641 N N . CYS A 1 205 ? -2.071 -7.863 -17.446 1.00 89.38 205 CYS A N 1
ATOM 1642 C CA . CYS A 1 205 ? -3.193 -7.506 -18.318 1.00 89.38 205 CYS A CA 1
ATOM 1643 C C . CYS A 1 205 ? -3.667 -8.694 -19.183 1.00 89.38 205 CYS A C 1
ATOM 1645 O O . CYS A 1 205 ? -4.867 -8.969 -19.273 1.00 89.38 205 CYS A O 1
ATOM 1647 N N . ALA A 1 206 ? -2.732 -9.445 -19.776 1.00 86.31 206 ALA A N 1
ATOM 1648 C CA . ALA A 1 206 ? -3.036 -10.593 -20.633 1.00 86.31 206 ALA A CA 1
ATOM 1649 C C . ALA A 1 206 ? -3.785 -11.719 -19.893 1.00 86.31 206 ALA A C 1
ATOM 1651 O O . ALA A 1 206 ? -4.686 -12.335 -20.471 1.00 86.31 206 ALA A O 1
ATOM 1652 N N . MET A 1 207 ? -3.486 -11.940 -18.608 1.00 83.88 207 MET A N 1
ATOM 1653 C CA . MET A 1 207 ? -4.204 -12.905 -17.763 1.00 83.88 207 MET A CA 1
ATOM 1654 C C . MET A 1 207 ? -5.717 -12.621 -17.723 1.00 83.88 207 MET A C 1
ATOM 1656 O O . MET A 1 207 ? -6.537 -13.537 -17.812 1.00 83.88 207 MET A O 1
ATOM 1660 N N . TRP A 1 208 ? -6.111 -11.345 -17.684 1.00 79.62 208 TRP A N 1
ATOM 1661 C CA . TRP A 1 208 ? -7.518 -10.939 -17.611 1.00 79.62 208 TRP A CA 1
ATOM 1662 C C . TRP A 1 208 ? -8.269 -11.057 -18.936 1.00 79.62 208 TRP A C 1
ATOM 1664 O O . TRP A 1 208 ? -9.475 -11.326 -18.940 1.00 79.62 208 TRP A O 1
ATOM 1674 N N . HIS A 1 209 ? -7.576 -10.908 -20.066 1.00 70.50 209 HIS A N 1
ATOM 1675 C CA . HIS A 1 209 ? -8.170 -11.154 -21.380 1.00 70.50 209 HIS A CA 1
ATOM 1676 C C . HIS A 1 209 ? -8.614 -12.613 -21.547 1.00 70.50 209 HIS A C 1
ATOM 1678 O O . HIS A 1 209 ? -9.659 -12.858 -22.148 1.00 70.50 209 HIS A O 1
ATOM 1684 N N . CYS A 1 210 ? -7.883 -13.563 -20.957 1.00 57.94 210 CYS A N 1
ATOM 1685 C CA . CYS A 1 210 ? -8.250 -14.980 -20.949 1.00 57.94 210 CYS A CA 1
ATOM 1686 C C . CYS A 1 210 ? -9.489 -15.257 -20.074 1.00 57.94 210 CYS A C 1
ATOM 1688 O O . CYS A 1 210 ? -10.376 -16.005 -20.472 1.00 57.94 210 CYS A O 1
ATOM 1690 N N . CYS A 1 211 ? -9.615 -14.598 -18.915 1.00 54.34 211 CYS A N 1
ATOM 1691 C CA . CYS A 1 211 ? -10.753 -14.790 -18.004 1.00 54.34 211 CYS A CA 1
ATOM 1692 C C . CYS A 1 211 ? -12.080 -14.195 -18.510 1.00 54.34 211 CYS A C 1
ATOM 1694 O O . CYS A 1 211 ? -13.147 -14.657 -18.105 1.00 54.34 211 CYS A O 1
ATOM 1696 N N . ARG A 1 212 ? -12.050 -13.216 -19.428 1.00 55.00 212 ARG A N 1
ATOM 1697 C CA . ARG A 1 212 ? -13.258 -12.613 -20.033 1.00 55.00 212 ARG A CA 1
ATOM 1698 C C . ARG A 1 212 ? -14.156 -13.610 -20.780 1.00 55.00 212 ARG A C 1
ATOM 1700 O O . ARG A 1 212 ? -15.312 -13.280 -21.029 1.00 55.00 212 ARG A O 1
ATOM 1707 N N . THR A 1 213 ? -13.657 -14.794 -21.134 1.00 50.59 213 THR A N 1
ATOM 1708 C CA . THR A 1 213 ? -14.417 -15.814 -21.875 1.00 50.59 213 THR A CA 1
ATOM 1709 C C . THR A 1 213 ? -15.197 -16.790 -20.981 1.00 50.59 213 THR A C 1
ATOM 1711 O O . THR A 1 213 ? -15.942 -17.614 -21.511 1.00 50.59 213 THR A O 1
ATOM 1714 N N . ARG A 1 214 ? -15.094 -16.710 -19.640 1.00 46.69 214 ARG A N 1
ATOM 1715 C CA . ARG A 1 214 ? -15.856 -17.584 -18.723 1.00 46.69 214 ARG A CA 1
ATOM 1716 C C . ARG A 1 214 ? -17.281 -17.048 -18.449 1.00 46.69 214 ARG A C 1
ATOM 1718 O O . ARG A 1 214 ? -17.422 -15.864 -18.131 1.00 46.69 214 ARG A O 1
ATOM 1725 N N . PRO A 1 215 ? -18.348 -17.877 -18.538 1.00 40.94 215 PRO A N 1
ATOM 1726 C CA . PRO A 1 215 ? -19.720 -17.446 -18.249 1.00 40.94 215 PRO A CA 1
ATOM 1727 C C . PRO A 1 215 ? -19.934 -17.115 -16.761 1.00 40.94 215 PRO A C 1
ATOM 1729 O O . PRO A 1 215 ? -19.338 -17.734 -15.885 1.00 40.94 215 PRO A O 1
ATOM 1732 N N . ARG A 1 216 ? -20.797 -16.123 -16.497 1.00 56.22 216 ARG A N 1
ATOM 1733 C CA . ARG A 1 216 ? -21.010 -15.431 -15.207 1.00 56.22 216 ARG A CA 1
ATOM 1734 C C . ARG A 1 216 ? -21.972 -16.147 -14.253 1.00 56.22 216 ARG A C 1
ATOM 1736 O O . ARG A 1 216 ? -22.925 -16.755 -14.716 1.00 56.22 216 ARG A O 1
ATOM 1743 N N . ASN A 1 217 ? -21.858 -15.825 -12.959 1.00 42.50 217 ASN A N 1
ATOM 1744 C CA . ASN A 1 217 ? -23.010 -15.678 -12.057 1.00 42.50 217 ASN A CA 1
ATOM 1745 C C . ASN A 1 217 ? -23.052 -14.266 -11.433 1.00 42.50 217 ASN A C 1
ATOM 1747 O O . ASN A 1 217 ? -22.052 -13.550 -11.394 1.00 42.50 217 ASN A O 1
ATOM 1751 N N . SER A 1 218 ? -24.258 -13.836 -11.059 1.00 47.56 218 SER A N 1
ATOM 1752 C CA . SER A 1 218 ? -24.691 -12.460 -10.772 1.00 47.56 218 SER A CA 1
ATOM 1753 C C . SER A 1 218 ? -23.837 -11.676 -9.764 1.00 47.56 218 SER A C 1
ATOM 1755 O O . SER A 1 218 ? -23.659 -12.099 -8.625 1.00 47.56 218 SER A O 1
ATOM 1757 N N . TRP A 1 219 ? -23.429 -10.462 -10.146 1.00 49.72 219 TRP A N 1
ATOM 1758 C CA . TRP A 1 219 ? -22.825 -9.471 -9.252 1.00 49.72 219 TRP A CA 1
ATOM 1759 C C . TRP A 1 219 ? -23.908 -8.547 -8.683 1.00 49.72 219 TRP A C 1
ATOM 1761 O O . TRP A 1 219 ? -24.296 -7.580 -9.333 1.00 49.72 219 TRP A O 1
ATOM 1771 N N . LEU A 1 220 ? -24.381 -8.828 -7.468 1.00 41.34 220 LEU A N 1
ATOM 1772 C CA . LEU A 1 220 ? -25.151 -7.879 -6.659 1.00 41.34 220 LEU A CA 1
ATOM 1773 C C . LEU A 1 220 ? -24.352 -7.559 -5.393 1.00 41.34 220 LEU A C 1
ATOM 1775 O O . LEU A 1 220 ? -24.084 -8.430 -4.568 1.00 41.34 220 LEU A O 1
ATOM 1779 N N . TRP A 1 221 ? -23.954 -6.296 -5.243 1.00 38.12 221 TRP A N 1
ATOM 1780 C CA . TRP A 1 221 ? -23.412 -5.782 -3.988 1.00 38.12 221 TRP A CA 1
ATOM 1781 C C . TRP A 1 221 ? -24.538 -5.746 -2.943 1.00 38.12 221 TRP A C 1
ATOM 1783 O O . TRP A 1 221 ? -25.520 -5.036 -3.127 1.00 38.12 221 TRP A O 1
ATOM 1793 N N . GLY A 1 222 ? -24.391 -6.484 -1.838 1.00 43.72 222 GLY A N 1
ATOM 1794 C CA . GLY A 1 222 ? -25.216 -6.283 -0.638 1.00 43.72 222 GLY A CA 1
ATOM 1795 C C . GLY A 1 222 ? -26.393 -7.235 -0.405 1.00 43.72 222 GLY A C 1
ATOM 1796 O O . GLY A 1 222 ? -27.159 -6.989 0.526 1.00 43.72 222 GLY A O 1
ATOM 1797 N N . ALA A 1 223 ? -26.534 -8.339 -1.145 1.00 37.41 223 ALA A N 1
ATOM 1798 C CA . ALA A 1 223 ? -27.487 -9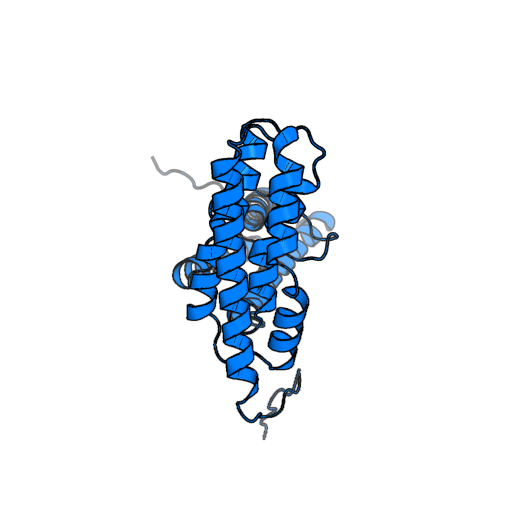.383 -0.765 1.00 37.41 223 ALA A CA 1
ATOM 1799 C C . ALA A 1 223 ? -26.963 -10.148 0.466 1.00 37.41 223 ALA A C 1
ATOM 1801 O O . ALA A 1 223 ? -26.311 -11.183 0.353 1.00 37.41 223 ALA A O 1
ATOM 1802 N N . ARG A 1 224 ? -27.235 -9.618 1.666 1.00 38.91 224 ARG A N 1
ATOM 1803 C CA . ARG A 1 224 ? -27.299 -10.448 2.871 1.00 38.91 224 ARG A CA 1
ATOM 1804 C C . ARG A 1 224 ? -28.326 -11.535 2.580 1.00 38.91 224 ARG A C 1
ATOM 1806 O O . ARG A 1 224 ? -29.505 -11.231 2.425 1.00 38.91 224 ARG A O 1
ATOM 1813 N N . SER A 1 225 ? -27.882 -12.783 2.498 1.00 42.72 225 SER A N 1
ATOM 1814 C CA . SER A 1 225 ? -28.757 -13.943 2.611 1.00 42.72 225 SER A CA 1
ATOM 1815 C C . SER A 1 225 ? -29.345 -13.935 4.023 1.00 42.72 225 SER A C 1
ATOM 1817 O O . SER A 1 225 ? -28.778 -14.507 4.951 1.00 42.72 225 SER A O 1
ATOM 1819 N N . GLY A 1 226 ? -30.431 -13.186 4.209 1.00 33.53 226 GLY A N 1
ATOM 1820 C CA . GLY A 1 226 ? -31.263 -13.283 5.393 1.00 33.53 226 GLY A CA 1
ATOM 1821 C C . GLY A 1 226 ? -31.966 -14.629 5.351 1.00 33.53 226 GLY A C 1
ATOM 1822 O O . GLY A 1 226 ? -32.940 -14.789 4.625 1.00 33.53 226 GLY A O 1
ATOM 1823 N N . THR A 1 227 ? -31.447 -15.604 6.088 1.00 43.22 227 THR A N 1
ATOM 1824 C CA . THR A 1 227 ? -32.219 -16.785 6.463 1.00 43.22 227 THR A CA 1
ATOM 1825 C C . THR A 1 227 ? -32.817 -16.538 7.832 1.00 43.22 227 THR A C 1
ATOM 1827 O O . THR A 1 227 ? -32.094 -16.453 8.826 1.00 43.22 227 THR A O 1
ATOM 1830 N N . GLY A 1 228 ? -34.136 -16.430 7.865 1.00 32.22 228 GLY A N 1
ATOM 1831 C CA . GLY A 1 228 ? -34.927 -16.656 9.061 1.00 32.22 228 GLY A CA 1
ATOM 1832 C C . GLY A 1 228 ? -36.407 -16.377 8.808 1.00 32.22 228 GLY A C 1
ATOM 1833 O O . GLY A 1 228 ? -36.714 -15.518 7.976 1.00 32.22 228 GLY A O 1
ATOM 1834 N N . PRO A 1 229 ? -37.312 -16.998 9.578 1.00 36.00 229 PRO A N 1
ATOM 1835 C CA . PRO A 1 229 ? -37.243 -18.323 10.206 1.00 36.00 229 PRO A CA 1
ATOM 1836 C C . PRO A 1 229 ? -37.622 -19.458 9.239 1.00 36.00 229 PRO A C 1
ATOM 1838 O O . PRO A 1 229 ? -38.408 -19.211 8.297 1.00 36.00 229 PRO A O 1
#

Sequence (229 aa):
MSGQTQADSLDKLADDFWAWRAKYAPFTGDDVNRIERPGGLRDWSRAKIDNHRRDLSEFEARWKRLDATGWPIPKQVDHRLIGSALSRVHWELDVNPRWKRDPNFYIEQTLTPVVEALTVPAPYNETRSREILTRIENIPAILQQSEENLGDPPAPFATVAVQALDGVRDRLRKMATSLRPETTLNAKQLNDAADRAASALSSFCAMWHCCRTRPRNSWLWGARSGTGP